Protein AF-A0A8S1EPN5-F1 (afdb_monomer)

Organism: NCBI:txid2654633

InterPro domains:
  IPR002589 Macro domain [PF01661] (59-173)
  IPR002589 Macro domain [PS51154] (30-215)
  IPR002589 Macro domain [SM00506] (42-174)
  IPR043472 Macro domain-like [G3DSA:3.40.220.10] (7-225)
  IPR043472 Macro domain-like [SSF52949] (15-220)

pLDDT: mean 79.8, std 26.5, range [26.44, 98.94]

Solvent-accessible surface area (backbone atoms only — not comparable to full-atom values): 16874 Å² total; per-residue (Å²): 129,85,79,75,64,92,83,55,41,54,57,87,77,52,62,23,45,46,55,57,38,57,79,65,64,72,58,98,60,94,79,62,61,68,57,60,53,50,43,28,59,28,30,25,72,46,78,55,66,72,88,33,45,39,34,35,27,42,41,36,54,36,56,48,60,45,76,65,56,64,74,69,22,28,50,46,33,62,57,22,33,50,72,60,44,42,60,54,36,57,77,65,51,56,48,53,70,18,31,53,51,79,42,65,20,65,62,34,82,57,26,58,25,34,32,39,20,12,44,39,74,43,90,74,84,84,48,71,65,46,51,51,24,42,52,28,24,56,49,38,42,52,52,51,30,50,76,70,72,32,34,29,40,34,36,51,70,63,25,50,58,98,30,46,35,57,54,60,62,50,30,44,54,51,41,55,48,51,55,56,52,47,56,35,74,94,43,44,87,51,51,67,33,43,33,44,32,20,82,51,69,67,50,49,50,36,40,58,51,39,49,52,49,56,64,52,52,60,50,54,56,55,51,54,56,54,56,64,67,73,68,70,80,88,81,77,90,86,87,85,90,82,85,82,88,83,90,78,88,84,82,89,77,88,77,83,92,80,87,90,84,87,80,85,78,92,85,77,82,89,83,82,98,80,78,92,78,91,77,80,91,75,88,80,137

Radius of gyration: 25.73 Å; Cα contacts (8 Å, |Δi|>4): 395; chains: 1; bounding box: 66×79×76 Å

Sequence (285 aa):
MNSLPKGVIRSSTLKTLRQHFAEKNLFASNSFESWKDDVLKRVSVWRGDICKLEVDAIVNAANRSLAGGGGVDGAIHRAAGYDRLQSECRKYGYCDVGRAVITSGCNIRHIKNIIHTVGPQVYGVVGEKEKNELISCYSSSLELAKKNGLKTIAFCCISTGVYGYPNEDAAKAVTEFLSNYLKCDQNNDKIERVVLVTFLDIDYNYYLKYFREFFNQEEKSASASTEKLAGWPSKQKNYMHSGDGNETQTKKKKVDRESYYSSENPYMSSSDPSKKATVRLNEYP

Foldseek 3Di:
DDDDPPQADEPVPADFQLRVCVVVVLDPDPDDDPLLSLLSQFEGEAEDQQLRYLFQEEEDQAAFQLQADDDNSVVQCVQLPVVQSNVQSVVVRGADQLAWDKDQSRNSPSYGIYIYHHAAADDDDDDPVNLNSLLSRVVNRLVVCQVVLTAEYEYEQHCVPPSPDPLLSSLQSVLVSSSVQCSDPVSVPRHRHYYYYYHDPVNSVSNSVNNSVVSVVVVVVVVVVVVVVVPDDDDDDDDDDDDDDDDDDDDDDDDDPDDDDDDDDPPDDDDDDDDDDDDDDDDDD

Structure (mmCIF, N/CA/C/O backbone):
data_AF-A0A8S1EPN5-F1
#
_entry.id   AF-A0A8S1EPN5-F1
#
loop_
_atom_site.group_PDB
_atom_site.id
_atom_site.type_symbol
_atom_site.label_atom_id
_atom_site.label_alt_id
_atom_site.label_comp_id
_atom_site.label_asym_id
_atom_site.label_entity_id
_atom_site.label_seq_id
_atom_site.pdbx_PDB_ins_code
_atom_site.Cartn_x
_atom_site.Cartn_y
_atom_site.Cartn_z
_atom_site.occupancy
_atom_site.B_iso_or_equiv
_atom_site.auth_seq_id
_atom_site.auth_comp_id
_atom_site.auth_asym_id
_atom_site.auth_atom_id
_atom_site.pdbx_PDB_model_num
ATOM 1 N N . MET A 1 1 ? -19.841 -20.571 -4.317 1.00 48.28 1 MET A N 1
ATOM 2 C CA . MET A 1 1 ? -18.629 -19.767 -4.039 1.00 48.28 1 MET A CA 1
ATOM 3 C C . MET A 1 1 ? -17.439 -20.542 -4.572 1.00 48.28 1 MET A C 1
ATOM 5 O O . MET A 1 1 ? -17.250 -21.668 -4.133 1.00 48.28 1 MET A O 1
ATOM 9 N N . ASN A 1 2 ? -16.691 -20.006 -5.538 1.00 57.53 2 ASN A N 1
ATOM 10 C CA . ASN A 1 2 ? -15.493 -20.691 -6.030 1.00 57.53 2 ASN A CA 1
ATOM 11 C C . ASN A 1 2 ? -14.482 -20.807 -4.883 1.00 57.53 2 ASN A C 1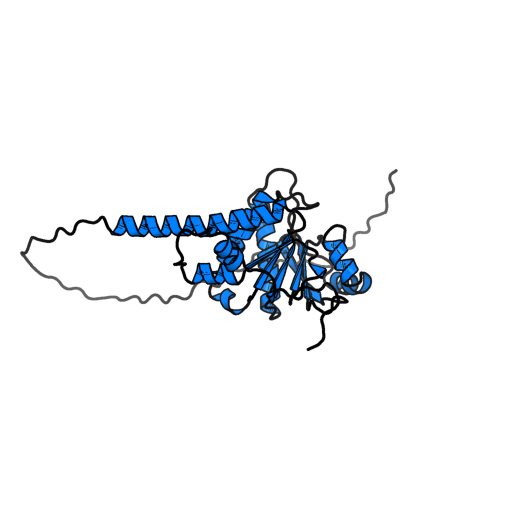
ATOM 13 O O . ASN A 1 2 ? -14.192 -19.820 -4.206 1.00 57.53 2 ASN A O 1
ATOM 17 N N . SER A 1 3 ? -13.985 -22.017 -4.628 1.00 77.25 3 SER A N 1
ATOM 18 C CA . SER A 1 3 ? -12.913 -22.233 -3.659 1.00 77.25 3 SER A CA 1
ATOM 19 C C . SER A 1 3 ? -11.677 -21.451 -4.099 1.00 77.25 3 SER A C 1
ATOM 21 O O . SER A 1 3 ? -11.278 -21.535 -5.263 1.00 77.25 3 SER A O 1
ATOM 23 N N . LEU A 1 4 ? -11.069 -20.703 -3.181 1.00 81.69 4 LEU A N 1
ATOM 24 C CA . LEU A 1 4 ? -9.824 -20.000 -3.469 1.00 81.69 4 LEU A CA 1
ATOM 25 C C . LEU A 1 4 ? -8.694 -20.982 -3.801 1.00 81.69 4 LEU A C 1
ATOM 27 O O . LEU A 1 4 ? -8.685 -22.099 -3.274 1.00 81.69 4 LEU A O 1
ATOM 31 N N . PRO A 1 5 ? -7.710 -20.568 -4.619 1.00 86.06 5 PRO A N 1
ATOM 32 C CA . PRO A 1 5 ? -6.490 -21.339 -4.802 1.00 86.06 5 PRO A CA 1
ATOM 33 C C . PRO A 1 5 ? -5.800 -21.628 -3.461 1.00 86.06 5 PRO A C 1
ATOM 35 O O . PRO A 1 5 ? -5.850 -20.831 -2.520 1.00 86.06 5 PRO A O 1
ATOM 38 N N . LYS A 1 6 ? -5.111 -22.770 -3.376 1.00 86.94 6 LYS A N 1
ATOM 39 C CA . LYS A 1 6 ? -4.384 -23.179 -2.167 1.00 86.94 6 LYS A CA 1
ATOM 40 C C . LYS A 1 6 ? -3.372 -22.101 -1.747 1.00 86.94 6 LYS A C 1
ATOM 42 O O . LYS A 1 6 ? -2.557 -21.656 -2.554 1.00 86.94 6 LYS A O 1
ATOM 47 N N . GLY A 1 7 ? -3.408 -21.721 -0.469 1.00 89.75 7 GLY A N 1
ATOM 48 C CA . GLY A 1 7 ? -2.500 -20.732 0.122 1.00 89.75 7 GLY A CA 1
ATOM 49 C C . GLY A 1 7 ? -2.911 -19.269 -0.070 1.00 89.75 7 GLY A C 1
ATOM 50 O O . GLY A 1 7 ? -2.165 -18.395 0.359 1.00 89.75 7 GLY A O 1
ATOM 51 N N . VAL A 1 8 ? -4.063 -18.993 -0.692 1.00 95.88 8 VAL A N 1
ATOM 52 C CA . VAL A 1 8 ? -4.643 -17.642 -0.724 1.00 95.88 8 VAL A CA 1
ATOM 53 C C . VAL A 1 8 ? -5.355 -17.355 0.596 1.00 95.88 8 VAL A C 1
ATOM 55 O O . VAL A 1 8 ? -6.077 -18.203 1.124 1.00 95.88 8 VAL A O 1
ATOM 58 N N . ILE A 1 9 ? -5.151 -16.153 1.125 1.00 96.44 9 ILE A N 1
ATOM 59 C CA . ILE A 1 9 ? -5.678 -15.684 2.404 1.00 96.44 9 ILE A CA 1
ATOM 60 C C . ILE A 1 9 ? -6.674 -14.563 2.137 1.00 96.44 9 ILE A C 1
ATOM 62 O O . ILE A 1 9 ? -6.364 -13.588 1.455 1.00 96.44 9 ILE A O 1
ATOM 66 N N . ARG A 1 10 ? -7.874 -14.676 2.709 1.00 96.75 10 ARG A N 1
ATOM 67 C CA . ARG A 1 10 ? -8.870 -13.606 2.619 1.00 96.75 10 ARG A CA 1
ATOM 68 C C . ARG A 1 10 ? -8.467 -12.455 3.513 1.00 96.75 10 ARG A C 1
ATOM 70 O O . ARG A 1 10 ? -8.267 -12.668 4.709 1.00 96.75 10 ARG A O 1
ATOM 77 N N . SER A 1 11 ? -8.452 -11.238 2.982 1.00 95.50 11 SER A N 1
ATOM 78 C CA . SER A 1 11 ? -8.236 -10.043 3.806 1.00 95.50 11 SER A CA 1
ATOM 79 C C . SER A 1 11 ? -9.214 -9.972 4.986 1.00 95.50 11 SER A C 1
ATOM 81 O O . SER A 1 11 ? -8.812 -9.621 6.091 1.00 95.50 11 SER A O 1
ATOM 83 N N . SER A 1 12 ? -10.462 -10.422 4.810 1.00 94.81 12 SER A N 1
ATOM 84 C CA . SER A 1 12 ? -11.475 -10.498 5.874 1.00 94.81 12 SER A CA 1
ATOM 85 C C . SER A 1 12 ? -11.110 -11.409 7.054 1.00 94.81 12 SER A C 1
ATOM 87 O O . SER A 1 12 ? -11.638 -11.198 8.141 1.00 94.81 12 SER A O 1
ATOM 89 N N . THR A 1 13 ? -10.205 -12.375 6.868 1.00 96.25 13 THR A N 1
ATOM 90 C CA . THR A 1 13 ? -9.731 -13.280 7.937 1.00 96.25 13 THR A CA 1
ATOM 91 C C . THR A 1 13 ? -8.543 -12.728 8.720 1.00 96.25 13 THR A C 1
ATOM 93 O O . THR A 1 13 ? -8.186 -13.276 9.762 1.00 96.25 13 THR A O 1
ATOM 96 N N . LEU A 1 14 ? -7.921 -11.650 8.236 1.00 97.69 14 LEU A N 1
ATOM 97 C CA . LEU A 1 14 ? -6.828 -10.994 8.939 1.00 97.69 14 LEU A CA 1
ATOM 98 C C . LEU A 1 14 ? -7.360 -10.230 10.148 1.00 97.69 14 LEU A C 1
ATOM 100 O O . LEU A 1 14 ? -8.398 -9.567 10.069 1.00 97.69 14 LEU A O 1
ATOM 104 N N . LYS A 1 15 ? -6.604 -10.283 11.249 1.00 97.00 15 LYS A N 1
ATOM 105 C CA . LYS A 1 15 ? -6.894 -9.465 12.425 1.00 97.00 15 LYS A CA 1
ATOM 106 C C . LYS A 1 15 ? -6.751 -7.989 12.075 1.00 97.00 15 LYS A C 1
ATOM 108 O O . LYS A 1 15 ? -5.724 -7.564 11.542 1.00 97.00 15 LYS A O 1
ATOM 113 N N . THR A 1 16 ? -7.760 -7.208 12.429 1.00 97.69 16 THR A N 1
ATOM 114 C CA . THR A 1 16 ? -7.693 -5.747 12.356 1.00 97.69 16 THR A CA 1
ATOM 115 C C . THR A 1 16 ? -6.806 -5.207 13.477 1.00 97.69 16 THR A C 1
ATOM 117 O O . THR A 1 16 ? -6.574 -5.887 14.483 1.00 97.69 16 THR A O 1
ATOM 120 N N . LEU A 1 17 ? -6.328 -3.968 13.351 1.00 96.56 17 LEU A N 1
ATOM 121 C CA . LEU A 1 17 ? -5.606 -3.303 14.439 1.00 96.56 17 LEU A CA 1
ATOM 122 C C . LEU A 1 17 ? -6.466 -3.222 15.705 1.00 96.56 17 LEU A C 1
ATOM 124 O O . LEU A 1 17 ? -5.960 -3.448 16.804 1.00 96.56 17 LEU A O 1
ATOM 128 N N . ARG A 1 18 ? -7.780 -2.999 15.557 1.00 93.88 18 ARG A N 1
ATOM 129 C CA . ARG A 1 18 ? -8.720 -2.996 16.685 1.00 93.88 18 ARG A CA 1
ATOM 130 C C . ARG A 1 18 ? -8.691 -4.313 17.459 1.00 93.88 18 ARG A C 1
ATOM 132 O O . ARG A 1 18 ? -8.630 -4.284 18.687 1.00 93.88 18 ARG A O 1
ATOM 139 N N . GLN A 1 19 ? -8.725 -5.444 16.752 1.00 93.62 19 GLN A N 1
ATOM 140 C CA . GLN A 1 19 ? -8.647 -6.779 17.354 1.00 93.62 19 GLN A CA 1
ATOM 141 C C . GLN A 1 19 ? -7.267 -7.028 17.971 1.00 93.62 19 GLN A C 1
ATOM 143 O O . GLN A 1 19 ? -7.180 -7.458 19.118 1.00 93.62 19 GLN A O 1
ATOM 148 N N . HIS A 1 20 ? -6.192 -6.691 17.250 1.00 92.81 20 HIS A N 1
ATOM 149 C CA . HIS A 1 20 ? -4.821 -6.881 17.727 1.00 92.81 20 HIS A CA 1
ATOM 150 C C . HIS A 1 20 ? -4.547 -6.135 19.040 1.00 92.81 20 HIS A C 1
ATOM 152 O O . HIS A 1 20 ? -3.921 -6.671 19.954 1.00 92.81 20 HIS A O 1
ATOM 158 N N . PHE A 1 21 ? -5.019 -4.893 19.146 1.00 90.69 21 PHE A N 1
ATOM 159 C CA . PHE A 1 21 ? -4.805 -4.070 20.330 1.00 90.69 21 PHE A CA 1
ATOM 160 C C . PHE A 1 21 ? -5.746 -4.417 21.492 1.00 90.69 21 PHE A C 1
ATOM 162 O O . PHE A 1 21 ? -5.335 -4.285 22.646 1.00 90.69 21 PHE A O 1
ATOM 169 N N . ALA A 1 22 ? -6.958 -4.915 21.211 1.00 85.94 22 ALA A N 1
ATOM 170 C CA . ALA A 1 22 ? -7.878 -5.419 22.235 1.00 85.94 22 ALA A CA 1
ATOM 171 C C . ALA A 1 22 ? -7.316 -6.652 22.958 1.00 85.94 22 ALA A C 1
ATOM 173 O O . ALA A 1 22 ? -7.289 -6.687 24.183 1.00 85.94 22 ALA A O 1
ATOM 174 N N . GLU A 1 23 ? -6.811 -7.637 22.208 1.00 81.69 23 GLU A N 1
ATOM 175 C CA . GLU A 1 23 ? -6.264 -8.888 22.764 1.00 81.69 23 GLU A CA 1
ATOM 176 C C . GLU A 1 23 ? -5.079 -8.660 23.707 1.00 81.69 23 GLU A C 1
ATOM 178 O O . GLU A 1 23 ? -4.839 -9.441 24.623 1.00 81.69 23 GLU A O 1
ATOM 183 N N . LYS A 1 24 ? -4.328 -7.582 23.481 1.00 80.00 24 LYS A N 1
ATOM 184 C CA . LYS A 1 24 ? -3.143 -7.229 24.263 1.00 80.00 24 LYS A CA 1
ATOM 185 C C . LYS A 1 24 ? -3.423 -6.188 25.352 1.00 80.00 24 LYS A C 1
ATOM 187 O O . LYS A 1 24 ? -2.475 -5.718 25.977 1.00 80.00 24 LYS A O 1
ATOM 192 N N . ASN A 1 25 ? -4.691 -5.810 25.552 1.00 75.25 25 ASN A N 1
ATOM 193 C CA . ASN A 1 25 ? -5.124 -4.775 26.495 1.00 75.25 25 ASN A CA 1
ATOM 194 C C . ASN A 1 25 ? -4.298 -3.474 26.370 1.00 75.25 25 ASN A C 1
ATOM 196 O O . ASN A 1 25 ? -3.846 -2.899 27.358 1.00 75.25 25 ASN A O 1
ATOM 200 N N . LEU A 1 26 ? -4.009 -3.059 25.128 1.00 75.81 26 LEU A N 1
ATOM 201 C CA . LEU A 1 26 ? -3.032 -1.993 24.849 1.00 75.81 26 LEU A CA 1
ATOM 202 C C . LEU A 1 26 ? -3.598 -0.576 24.948 1.00 75.81 26 LEU A C 1
ATOM 204 O O . LEU A 1 26 ? -2.815 0.376 24.856 1.00 75.81 26 LEU A O 1
ATOM 208 N N . PHE A 1 27 ? -4.910 -0.460 25.151 1.00 71.06 27 PHE A N 1
ATOM 209 C CA . PHE A 1 27 ? -5.629 0.788 25.361 1.00 71.06 27 PHE A CA 1
ATOM 210 C C . PHE A 1 27 ? -6.228 0.807 26.765 1.00 71.06 27 PHE A C 1
ATOM 212 O O . PHE A 1 27 ? -6.831 -0.172 27.197 1.00 71.06 27 PHE A O 1
ATOM 219 N N . ALA A 1 28 ? -6.029 1.915 27.482 1.00 59.03 28 ALA A N 1
ATOM 220 C CA . ALA A 1 28 ? -6.427 2.056 28.884 1.00 59.03 28 ALA A CA 1
ATOM 221 C C . ALA A 1 28 ? -7.947 2.220 29.064 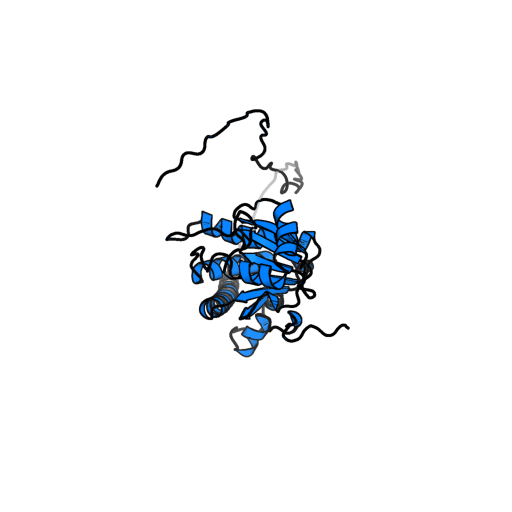1.00 59.03 28 ALA A C 1
ATOM 223 O O . ALA A 1 28 ? -8.473 1.963 30.145 1.00 59.03 28 ALA A O 1
ATOM 224 N N . SER A 1 29 ? -8.649 2.639 28.008 1.00 60.81 29 SER A N 1
ATOM 225 C CA . SER A 1 29 ? -10.092 2.852 27.989 1.00 60.81 29 SER A CA 1
ATOM 226 C C . SER A 1 29 ? -10.740 2.043 26.866 1.00 60.81 29 SER A C 1
ATOM 228 O O . SER A 1 29 ? -10.241 1.994 25.745 1.00 60.81 29 SER A O 1
ATOM 230 N N . ASN A 1 30 ? -11.896 1.441 27.153 1.00 58.31 30 ASN A N 1
ATOM 231 C CA . ASN A 1 30 ? -12.755 0.834 26.129 1.00 58.31 30 ASN A CA 1
ATOM 232 C C . ASN A 1 30 ? -13.607 1.876 25.375 1.00 58.31 30 ASN A C 1
ATOM 234 O O . ASN A 1 30 ? -14.303 1.524 24.424 1.00 58.31 30 ASN A O 1
ATOM 238 N N . SER A 1 31 ? -13.559 3.146 25.793 1.00 57.91 31 SER A N 1
ATOM 239 C CA . SER A 1 31 ? -14.241 4.273 25.157 1.00 57.91 31 SER A CA 1
ATOM 240 C C . SER A 1 31 ? -13.314 4.924 24.129 1.00 57.91 31 SER A C 1
ATOM 242 O O . SER A 1 31 ? -12.538 5.819 24.461 1.00 57.91 31 SER A O 1
ATOM 244 N N . PHE A 1 32 ? -13.429 4.490 22.878 1.00 68.38 32 PHE A N 1
ATOM 245 C CA . PHE A 1 32 ? -12.820 5.161 21.734 1.00 68.38 32 PHE A CA 1
ATOM 246 C C . PHE A 1 32 ? -13.756 6.227 21.165 1.00 68.38 32 PHE A C 1
ATOM 248 O O . PHE A 1 32 ? -14.960 6.001 21.045 1.00 68.38 32 PHE A O 1
ATOM 255 N N . GLU A 1 33 ? -13.202 7.359 20.723 1.00 77.31 33 GLU A N 1
ATOM 256 C CA . GLU A 1 33 ? -13.908 8.205 19.755 1.00 77.31 33 GLU A CA 1
ATOM 257 C C . GLU A 1 33 ? -14.295 7.354 18.538 1.00 77.31 33 GLU A C 1
ATOM 259 O O . GLU A 1 33 ? -13.474 6.586 18.029 1.00 77.31 33 GLU A O 1
ATOM 264 N N . SER A 1 34 ? -15.532 7.497 18.054 1.00 82.00 34 SER A N 1
ATOM 265 C CA . SER A 1 34 ? -16.097 6.612 17.023 1.00 82.00 34 SER A CA 1
ATOM 266 C C . SER A 1 34 ? -15.216 6.487 15.776 1.00 82.00 34 SER A C 1
ATOM 268 O O . SER A 1 34 ? -15.119 5.405 15.203 1.00 82.00 34 SER A O 1
ATOM 270 N N . TRP A 1 35 ? -14.553 7.570 15.358 1.00 86.12 35 TRP A N 1
ATOM 271 C CA . TRP A 1 35 ? -13.684 7.556 14.180 1.00 86.12 35 TRP A CA 1
ATOM 272 C C . TRP A 1 35 ? -12.392 6.758 14.408 1.00 86.12 35 TRP A C 1
ATOM 274 O O . TRP A 1 35 ? -11.906 6.113 13.485 1.00 86.12 35 TRP A O 1
ATOM 284 N N . LYS A 1 36 ? -11.835 6.761 15.628 1.00 89.12 36 LYS A N 1
ATOM 285 C CA . LYS A 1 36 ? -10.624 5.992 15.959 1.00 89.12 36 LYS A CA 1
ATOM 286 C C . LYS A 1 36 ? -10.916 4.496 15.863 1.00 89.12 36 LYS A C 1
ATOM 288 O O . LYS A 1 36 ? -10.164 3.754 15.236 1.00 89.12 36 LYS A O 1
ATOM 293 N N . ASP A 1 37 ? -12.031 4.066 16.455 1.00 89.00 37 ASP A N 1
ATOM 294 C CA . ASP A 1 37 ? -12.479 2.671 16.407 1.00 89.00 37 ASP A CA 1
ATOM 295 C C . ASP A 1 37 ? -12.748 2.215 14.966 1.00 89.00 37 ASP A C 1
ATOM 297 O O . ASP A 1 37 ? -12.327 1.127 14.571 1.00 89.00 37 ASP A O 1
ATOM 301 N N . ASP A 1 38 ? -13.370 3.074 14.160 1.00 90.94 38 ASP A N 1
ATOM 302 C CA . ASP A 1 38 ? -13.620 2.817 12.746 1.00 90.94 38 ASP A CA 1
ATOM 303 C C . ASP A 1 38 ? -12.320 2.650 11.931 1.00 90.94 38 ASP A C 1
ATOM 305 O O . ASP A 1 38 ? -12.143 1.633 11.253 1.00 90.94 38 ASP A O 1
ATOM 309 N N . VAL A 1 39 ? -11.347 3.560 12.067 1.00 93.44 39 VAL A N 1
ATOM 310 C CA . VAL A 1 39 ? -10.037 3.417 11.401 1.00 93.44 39 VAL A CA 1
ATOM 311 C C . VAL A 1 39 ? -9.340 2.120 11.831 1.00 93.44 39 VAL A C 1
ATOM 313 O O . VAL A 1 39 ? -8.874 1.348 10.990 1.00 93.44 39 VAL A O 1
ATOM 316 N N . LEU A 1 40 ? -9.311 1.824 13.134 1.00 94.44 40 LEU A N 1
ATOM 317 C CA . LEU A 1 40 ? -8.678 0.613 13.667 1.00 94.44 40 LEU A CA 1
ATOM 318 C C . LEU A 1 40 ? -9.358 -0.681 13.187 1.00 94.44 40 LEU A C 1
ATOM 320 O O . LEU A 1 40 ? -8.695 -1.717 13.087 1.00 94.44 40 LEU A O 1
ATOM 324 N N . LYS A 1 41 ? -10.662 -0.651 12.884 1.00 94.69 41 LYS A N 1
ATOM 325 C CA . LYS A 1 41 ? -11.404 -1.776 12.287 1.00 94.69 41 LYS A CA 1
ATOM 326 C C . LYS A 1 41 ? -11.123 -1.950 10.793 1.00 94.69 41 LYS A C 1
ATOM 328 O O . LYS A 1 41 ? -11.260 -3.063 10.287 1.00 94.69 41 LYS A O 1
ATOM 333 N N . ARG A 1 42 ? -10.709 -0.891 10.094 1.00 95.75 42 ARG A N 1
ATOM 334 C CA . ARG A 1 42 ? -10.436 -0.910 8.647 1.00 95.75 42 ARG A CA 1
ATOM 335 C C . ARG A 1 42 ? -8.974 -1.164 8.288 1.00 95.75 42 ARG A C 1
ATOM 337 O O . ARG A 1 42 ? -8.690 -1.478 7.135 1.00 95.75 42 ARG A O 1
ATOM 344 N N . VAL A 1 43 ? -8.046 -1.096 9.239 1.00 98.19 43 VAL A N 1
ATOM 345 C CA . VAL A 1 43 ? -6.620 -1.356 8.984 1.00 98.19 43 VAL A CA 1
ATOM 346 C C . VAL A 1 43 ? -6.195 -2.713 9.544 1.00 98.19 43 VAL A C 1
ATOM 348 O O . VAL A 1 43 ? -6.566 -3.101 10.651 1.00 98.19 43 VAL A O 1
ATOM 351 N N . SER A 1 44 ? -5.402 -3.458 8.779 1.00 98.75 44 SER A N 1
ATOM 352 C CA . SER A 1 44 ? -4.714 -4.680 9.215 1.00 98.75 44 SER A 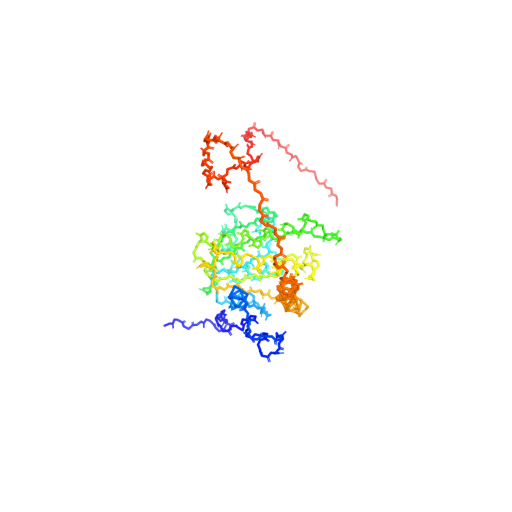CA 1
ATOM 353 C C . SER A 1 44 ? -3.226 -4.578 8.887 1.00 98.75 44 SER A C 1
ATOM 355 O O . SER A 1 44 ? -2.862 -4.004 7.864 1.00 98.75 44 SER A O 1
ATOM 357 N N . VAL A 1 45 ? -2.370 -5.162 9.723 1.00 98.69 45 VAL A N 1
ATOM 358 C CA . VAL A 1 45 ? -0.939 -5.338 9.431 1.00 98.69 45 VAL A CA 1
ATOM 359 C C . VAL A 1 45 ? -0.691 -6.834 9.328 1.00 98.69 45 VAL A C 1
ATOM 361 O O . VAL A 1 45 ? -1.060 -7.588 10.229 1.00 98.69 45 VAL A O 1
ATOM 364 N N . TRP A 1 46 ? -0.113 -7.282 8.220 1.00 98.50 46 TRP A N 1
ATOM 365 C CA . TRP A 1 46 ? 0.098 -8.701 7.958 1.00 98.50 46 TRP A CA 1
ATOM 366 C C . TRP A 1 46 ? 1.467 -8.936 7.336 1.00 98.50 46 TRP A C 1
ATOM 368 O O . TRP A 1 46 ? 1.855 -8.247 6.402 1.00 98.50 46 TRP A O 1
ATOM 378 N N . ARG A 1 47 ? 2.195 -9.929 7.847 1.00 98.12 47 ARG A N 1
ATOM 379 C CA . ARG A 1 47 ? 3.501 -10.311 7.312 1.00 98.12 47 ARG A CA 1
ATOM 380 C C . ARG A 1 47 ? 3.341 -11.483 6.348 1.00 98.12 47 ARG A C 1
ATOM 382 O O . ARG A 1 47 ? 2.894 -12.552 6.771 1.00 98.12 47 ARG A O 1
ATOM 389 N N . GLY A 1 48 ? 3.732 -11.311 5.089 1.00 97.12 48 GLY A N 1
ATOM 390 C CA . GLY A 1 48 ? 3.654 -12.379 4.095 1.00 97.12 48 GLY A CA 1
ATOM 391 C C . GLY A 1 48 ? 3.817 -11.918 2.648 1.00 97.12 48 GLY A C 1
ATOM 392 O O . GLY A 1 48 ? 4.231 -10.797 2.367 1.00 97.12 48 GLY A O 1
ATOM 393 N N . ASP A 1 49 ? 3.502 -12.818 1.716 1.00 97.44 49 ASP A N 1
ATOM 394 C CA . ASP A 1 49 ? 3.515 -12.538 0.279 1.00 97.44 49 ASP A CA 1
ATOM 395 C C . ASP A 1 49 ? 2.220 -11.826 -0.136 1.00 97.44 49 ASP A C 1
ATOM 397 O O . ASP A 1 49 ? 1.136 -12.414 -0.103 1.00 97.44 49 ASP A O 1
ATOM 401 N N . ILE A 1 50 ? 2.340 -10.567 -0.562 1.00 98.31 50 ILE A N 1
ATOM 402 C CA . ILE A 1 50 ? 1.214 -9.737 -1.011 1.00 98.31 50 ILE A CA 1
ATOM 403 C C . ILE A 1 50 ? 0.406 -10.390 -2.144 1.00 98.31 50 ILE A C 1
ATOM 405 O O . ILE A 1 50 ? -0.807 -10.205 -2.216 1.00 98.31 50 ILE A O 1
ATOM 409 N N . CYS A 1 51 ? 1.032 -11.234 -2.973 1.00 98.06 51 CYS A N 1
ATOM 410 C CA . CYS A 1 51 ? 0.362 -11.937 -4.069 1.00 98.06 51 CYS A CA 1
ATOM 411 C C . CYS A 1 51 ? -0.601 -13.034 -3.577 1.00 98.06 51 CYS A C 1
ATOM 413 O O . CYS A 1 51 ? -1.366 -13.590 -4.370 1.00 98.06 51 CYS A O 1
ATOM 415 N N . LYS A 1 52 ? -0.567 -13.385 -2.284 1.00 97.75 52 LYS A N 1
ATOM 416 C CA . LYS A 1 52 ? -1.437 -14.393 -1.657 1.00 97.75 52 LYS A CA 1
ATOM 417 C C . LYS A 1 52 ? -2.681 -13.806 -0.997 1.00 97.75 52 LYS A C 1
ATOM 419 O O . LYS A 1 52 ? -3.489 -14.583 -0.499 1.00 97.75 52 LYS A O 1
ATOM 424 N N . LEU A 1 53 ? -2.870 -12.488 -0.985 1.00 97.69 53 LEU A N 1
ATOM 425 C CA . LEU A 1 53 ? -4.071 -11.878 -0.413 1.00 97.69 53 LEU A CA 1
ATOM 426 C C . LEU A 1 53 ? -5.206 -11.781 -1.432 1.00 97.69 53 LEU A C 1
ATOM 428 O O . LEU A 1 53 ? -5.018 -11.224 -2.507 1.00 97.69 53 LEU A O 1
ATOM 432 N N . GLU A 1 54 ? -6.396 -12.261 -1.065 1.00 98.12 54 GLU A N 1
ATOM 433 C CA . GLU A 1 54 ? -7.645 -11.921 -1.758 1.00 98.12 54 GLU A CA 1
ATOM 434 C C . GLU A 1 54 ? -8.092 -10.514 -1.326 1.00 98.12 54 GLU A C 1
ATOM 436 O O . GLU A 1 54 ? -8.551 -10.300 -0.192 1.00 98.12 54 GLU A O 1
ATOM 441 N N . VAL A 1 55 ? -7.912 -9.564 -2.245 1.00 98.50 55 VAL A N 1
ATOM 442 C CA . VAL A 1 55 ? -8.252 -8.136 -2.148 1.00 98.50 55 VAL A CA 1
ATOM 443 C C . VAL A 1 55 ? -8.614 -7.606 -3.536 1.00 98.50 55 VAL A C 1
ATOM 445 O O . VAL A 1 55 ? -8.294 -8.222 -4.549 1.00 98.50 55 VAL A O 1
ATOM 448 N N . ASP A 1 56 ? -9.251 -6.443 -3.609 1.00 98.69 56 ASP A N 1
ATOM 449 C CA . ASP A 1 56 ? -9.553 -5.807 -4.889 1.00 98.69 56 ASP A CA 1
ATOM 450 C C . ASP A 1 56 ? -8.276 -5.305 -5.571 1.00 98.69 56 ASP A C 1
ATOM 452 O O . ASP A 1 56 ? -8.082 -5.560 -6.759 1.00 98.69 56 ASP A O 1
ATOM 456 N N . ALA A 1 57 ? -7.385 -4.647 -4.821 1.00 98.81 57 ALA A N 1
ATOM 457 C CA . ALA A 1 57 ? -6.103 -4.174 -5.330 1.00 98.81 57 ALA A CA 1
ATOM 458 C C . ALA A 1 57 ? -4.920 -4.529 -4.432 1.00 98.81 57 ALA A C 1
ATOM 460 O O . ALA A 1 57 ? -4.988 -4.412 -3.208 1.00 98.81 57 ALA A O 1
ATOM 461 N N . ILE A 1 58 ? -3.793 -4.854 -5.061 1.00 98.88 58 ILE A N 1
ATOM 462 C CA . ILE A 1 58 ? -2.478 -4.780 -4.418 1.00 98.88 58 ILE A CA 1
ATOM 463 C C . ILE A 1 58 ? -1.695 -3.601 -4.984 1.00 98.88 58 ILE A C 1
ATOM 465 O O . ILE A 1 58 ? -1.840 -3.260 -6.160 1.00 98.88 58 ILE A O 1
ATOM 469 N N . VAL A 1 59 ? -0.849 -2.998 -4.157 1.00 98.88 59 VAL A N 1
ATOM 470 C CA . VAL A 1 59 ? 0.040 -1.912 -4.561 1.00 98.88 59 VAL A CA 1
ATOM 471 C C . VAL A 1 59 ? 1.449 -2.450 -4.739 1.00 98.88 59 VAL A C 1
ATOM 473 O O . VAL A 1 59 ? 2.027 -3.039 -3.827 1.00 98.88 59 VAL A O 1
ATOM 476 N N . ASN A 1 60 ? 1.982 -2.243 -5.936 1.00 98.81 60 ASN A N 1
ATOM 477 C CA . ASN A 1 60 ? 3.335 -2.574 -6.331 1.00 98.81 60 ASN A CA 1
ATOM 478 C C . ASN A 1 60 ? 4.252 -1.353 -6.149 1.00 98.81 60 ASN A C 1
ATOM 480 O O . ASN A 1 60 ? 3.980 -0.289 -6.713 1.00 98.81 60 ASN A O 1
ATOM 484 N N . ALA A 1 61 ? 5.353 -1.526 -5.414 1.00 98.19 61 ALA A N 1
ATOM 485 C CA . ALA A 1 61 ? 6.468 -0.582 -5.393 1.00 98.19 61 ALA A CA 1
ATOM 486 C C . ALA A 1 61 ? 7.306 -0.750 -6.671 1.00 98.19 61 ALA A C 1
ATOM 488 O O . ALA A 1 61 ? 8.295 -1.483 -6.694 1.00 98.19 61 ALA A O 1
ATOM 489 N N . ALA A 1 62 ? 6.866 -0.083 -7.734 1.00 98.00 62 ALA A N 1
ATOM 490 C CA . ALA A 1 62 ? 7.457 -0.162 -9.059 1.00 98.00 62 ALA A CA 1
ATOM 491 C C . ALA A 1 62 ? 8.617 0.830 -9.229 1.00 98.00 62 ALA A C 1
ATOM 493 O O . ALA A 1 62 ? 8.847 1.730 -8.417 1.00 98.00 62 ALA A O 1
ATOM 494 N N . ASN A 1 63 ? 9.324 0.691 -10.345 1.00 97.00 63 ASN A N 1
ATOM 495 C CA . ASN A 1 63 ? 10.261 1.693 -10.833 1.00 97.00 63 ASN A CA 1
ATOM 496 C C . ASN A 1 63 ? 9.633 2.560 -11.938 1.00 97.00 63 ASN A C 1
ATOM 498 O O . ASN A 1 63 ? 8.604 2.216 -12.522 1.00 97.00 63 ASN A O 1
ATOM 502 N N . ARG A 1 64 ? 10.296 3.679 -12.243 1.00 97.56 64 ARG A N 1
ATOM 503 C CA . ARG A 1 64 ? 9.852 4.693 -13.211 1.00 97.56 64 ARG A CA 1
ATOM 504 C C . ARG A 1 64 ? 9.473 4.146 -14.594 1.00 97.56 64 ARG A C 1
ATOM 506 O O . ARG A 1 64 ? 8.557 4.683 -15.206 1.00 97.56 64 ARG A O 1
ATOM 513 N N . SER A 1 65 ? 10.139 3.100 -15.091 1.00 96.81 65 SER A N 1
ATOM 514 C CA . SER A 1 65 ? 9.862 2.537 -16.423 1.00 96.81 65 SER A CA 1
ATOM 515 C C . SER A 1 65 ? 8.759 1.475 -16.433 1.00 96.81 65 SER A C 1
ATOM 517 O O . SER A 1 65 ? 8.422 0.968 -17.502 1.00 96.81 65 SER A O 1
ATOM 519 N N . LEU A 1 66 ? 8.196 1.118 -15.269 1.00 96.81 66 LEU A N 1
ATOM 520 C CA . LEU A 1 66 ? 7.160 0.085 -15.133 1.00 96.81 66 LEU A CA 1
ATOM 521 C C . LEU A 1 66 ? 7.563 -1.249 -15.801 1.00 96.81 66 LEU A C 1
ATOM 523 O O . LEU A 1 66 ? 6.730 -1.961 -16.367 1.00 96.81 66 LEU A O 1
ATOM 527 N N . ALA A 1 67 ? 8.860 -1.566 -15.786 1.00 94.62 67 ALA A N 1
ATOM 528 C CA . ALA A 1 67 ? 9.445 -2.705 -16.501 1.00 94.62 67 ALA A CA 1
ATOM 529 C C . ALA A 1 67 ? 9.624 -3.969 -15.633 1.00 94.62 67 ALA A C 1
ATOM 531 O O . ALA A 1 67 ? 10.311 -4.918 -16.027 1.00 94.62 67 ALA A O 1
ATOM 532 N N . GLY A 1 68 ? 9.039 -3.965 -14.435 1.00 92.38 68 GLY A N 1
ATOM 533 C CA . GLY A 1 68 ? 9.342 -4.930 -13.387 1.00 92.38 68 GLY A CA 1
ATOM 534 C C . GLY A 1 68 ? 10.747 -4.738 -12.808 1.00 92.38 68 GLY A C 1
ATOM 535 O O . GLY A 1 68 ? 11.473 -3.802 -13.151 1.00 92.38 68 GLY A O 1
ATOM 536 N N . GLY A 1 69 ? 11.156 -5.655 -11.935 1.00 92.88 69 GLY A N 1
ATOM 537 C CA . GLY A 1 69 ? 12.456 -5.597 -11.274 1.00 92.88 69 GLY A CA 1
ATOM 538 C C . GLY A 1 69 ? 12.662 -6.740 -10.284 1.00 92.88 69 GLY A C 1
ATOM 539 O O . GLY A 1 69 ? 12.126 -7.837 -10.447 1.00 92.88 69 GLY A O 1
ATOM 540 N N . GLY A 1 70 ? 13.457 -6.482 -9.246 1.00 93.19 70 GLY A N 1
ATOM 541 C CA . GLY A 1 70 ? 13.617 -7.376 -8.097 1.00 93.19 70 GLY A CA 1
ATOM 542 C C . GLY A 1 70 ? 12.536 -7.173 -7.027 1.00 93.19 70 GLY A C 1
ATOM 543 O O . GLY A 1 70 ? 11.537 -6.493 -7.245 1.00 93.19 70 GLY A O 1
ATOM 544 N N . GLY A 1 71 ? 12.744 -7.759 -5.844 1.00 95.94 71 GLY A N 1
ATOM 545 C CA . GLY A 1 71 ? 11.886 -7.529 -4.675 1.00 95.94 71 GLY A CA 1
ATOM 546 C C . GLY A 1 71 ? 10.405 -7.854 -4.910 1.00 95.94 71 GLY A C 1
ATOM 547 O O . GLY A 1 71 ? 10.069 -8.839 -5.576 1.00 95.94 71 GLY A O 1
ATOM 548 N N . VAL A 1 72 ? 9.525 -7.021 -4.342 1.00 97.94 72 VAL A N 1
ATOM 549 C CA . VAL A 1 72 ? 8.066 -7.172 -4.465 1.00 97.94 72 VAL A CA 1
ATOM 550 C C . VAL A 1 72 ? 7.579 -6.965 -5.902 1.00 97.94 72 VAL A C 1
ATOM 552 O O . VAL A 1 72 ? 6.701 -7.700 -6.342 1.00 97.94 72 VAL A O 1
ATOM 555 N N . ASP A 1 73 ? 8.209 -6.066 -6.662 1.00 98.25 73 ASP A N 1
ATOM 556 C CA . ASP A 1 73 ? 7.887 -5.806 -8.070 1.00 98.25 73 ASP A CA 1
ATOM 557 C C . ASP A 1 73 ? 8.086 -7.067 -8.920 1.00 98.25 73 ASP A C 1
ATOM 559 O O . ASP A 1 73 ? 7.170 -7.561 -9.580 1.00 98.25 73 ASP A O 1
ATOM 563 N N . GLY A 1 74 ? 9.252 -7.702 -8.785 1.00 98.12 74 GLY A N 1
ATOM 564 C CA . GLY A 1 74 ? 9.529 -8.982 -9.430 1.00 98.12 74 GLY A CA 1
ATOM 565 C C . GLY A 1 74 ? 8.592 -10.105 -8.984 1.00 98.12 74 GLY A C 1
ATOM 566 O O . GLY A 1 74 ? 8.204 -10.941 -9.801 1.00 98.12 74 GLY A O 1
ATOM 567 N N . ALA A 1 75 ? 8.218 -10.152 -7.701 1.00 98.31 75 ALA A N 1
ATOM 568 C CA . ALA A 1 75 ? 7.270 -11.146 -7.196 1.00 98.31 75 ALA A CA 1
ATOM 569 C C . ALA A 1 75 ? 5.881 -10.982 -7.832 1.00 98.31 75 ALA A C 1
ATOM 571 O O . ALA A 1 75 ? 5.311 -11.968 -8.305 1.00 98.31 75 ALA A O 1
ATOM 572 N N . ILE A 1 76 ? 5.394 -9.744 -7.929 1.00 98.62 76 ILE A N 1
ATOM 573 C CA . ILE A 1 76 ? 4.117 -9.409 -8.563 1.00 98.62 76 ILE A CA 1
ATOM 574 C C . ILE A 1 76 ? 4.158 -9.735 -10.057 1.00 98.62 76 ILE A C 1
ATOM 576 O O . ILE A 1 76 ? 3.268 -10.431 -10.539 1.00 98.62 76 ILE A O 1
ATOM 580 N N . HIS A 1 77 ? 5.211 -9.343 -10.782 1.00 98.56 77 HIS A N 1
ATOM 581 C CA . HIS A 1 77 ? 5.366 -9.686 -12.201 1.00 98.56 77 HIS A CA 1
ATOM 582 C C . HIS A 1 77 ? 5.379 -11.201 -12.446 1.00 98.56 77 HIS A C 1
ATOM 584 O O . HIS A 1 77 ? 4.733 -11.683 -13.379 1.00 98.56 77 HIS A O 1
ATOM 590 N N . ARG A 1 78 ? 6.060 -11.983 -11.597 1.00 98.44 78 ARG A N 1
ATOM 591 C CA . ARG A 1 78 ? 6.044 -13.453 -11.698 1.00 98.44 78 ARG A CA 1
ATOM 592 C C . ARG A 1 78 ? 4.651 -14.030 -11.447 1.00 98.44 78 ARG A C 1
ATOM 594 O O . ARG A 1 78 ? 4.220 -14.896 -12.202 1.00 98.44 78 ARG A O 1
ATOM 601 N N . ALA A 1 79 ? 3.944 -13.553 -10.423 1.00 98.19 79 ALA A N 1
ATOM 602 C CA . ALA A 1 79 ? 2.610 -14.045 -10.075 1.00 98.19 79 ALA A CA 1
ATOM 603 C C . ALA A 1 79 ? 1.541 -13.656 -11.117 1.00 98.19 79 ALA A C 1
ATOM 605 O O . ALA A 1 79 ? 0.697 -14.474 -11.479 1.00 98.19 79 ALA A O 1
ATOM 606 N N . ALA A 1 80 ? 1.606 -12.429 -11.634 1.00 98.19 80 ALA A N 1
ATOM 607 C CA . ALA A 1 80 ? 0.715 -11.893 -12.661 1.00 98.19 80 ALA A CA 1
ATOM 608 C C . ALA A 1 80 ? 0.988 -12.466 -14.062 1.00 98.19 80 ALA A C 1
ATOM 610 O O . ALA A 1 80 ? 0.113 -12.414 -14.927 1.00 98.19 80 ALA A O 1
ATOM 611 N N . GLY A 1 81 ? 2.161 -13.071 -14.267 1.00 98.31 81 GLY A N 1
ATOM 612 C CA . GLY A 1 81 ? 2.670 -13.476 -15.572 1.00 98.31 81 GLY A CA 1
ATOM 613 C C . GLY A 1 81 ? 3.372 -12.307 -16.255 1.00 98.31 81 GLY A C 1
ATOM 614 O O . GLY A 1 81 ? 2.723 -11.329 -16.629 1.00 98.31 81 GLY A O 1
ATOM 615 N N . TYR A 1 82 ? 4.690 -12.438 -16.440 1.00 97.50 82 TYR A N 1
ATOM 616 C CA . TYR A 1 82 ? 5.565 -11.336 -16.849 1.00 97.50 82 TYR A CA 1
ATOM 617 C C . TYR A 1 82 ? 5.083 -10.647 -18.131 1.00 97.50 82 TYR A C 1
ATOM 619 O O . TYR A 1 82 ? 4.822 -9.448 -18.114 1.00 97.50 82 TYR A O 1
ATOM 627 N N . ASP A 1 83 ? 4.869 -11.408 -19.208 1.00 97.62 83 ASP A N 1
ATOM 628 C CA . ASP A 1 83 ? 4.477 -10.847 -20.506 1.00 97.62 83 ASP A CA 1
ATOM 629 C C . ASP A 1 83 ? 3.115 -10.148 -20.464 1.00 97.62 83 ASP A C 1
ATOM 631 O O . ASP A 1 83 ? 2.930 -9.097 -21.078 1.00 97.62 83 ASP A O 1
ATOM 635 N N . ARG A 1 84 ? 2.161 -10.706 -19.706 1.00 97.94 84 ARG A N 1
ATOM 636 C CA . ARG A 1 84 ? 0.808 -10.150 -19.587 1.00 97.94 84 ARG A CA 1
ATOM 637 C C . ARG A 1 84 ? 0.837 -8.817 -18.860 1.00 97.94 84 ARG A C 1
ATOM 639 O O . ARG A 1 84 ? 0.384 -7.823 -19.423 1.00 97.94 84 ARG A O 1
ATOM 646 N N . LEU A 1 85 ? 1.438 -8.779 -17.672 1.00 98.50 85 LEU A N 1
ATOM 647 C CA . LEU A 1 85 ? 1.528 -7.545 -16.898 1.00 98.50 85 LEU A CA 1
ATOM 648 C C . LEU A 1 85 ? 2.358 -6.490 -17.637 1.00 98.50 85 LEU A C 1
ATOM 650 O O . LEU A 1 85 ? 1.939 -5.341 -17.755 1.00 98.50 85 LEU A O 1
ATOM 654 N N . GLN A 1 86 ? 3.487 -6.890 -18.229 1.00 98.00 86 GLN A N 1
ATOM 655 C CA . GLN A 1 86 ? 4.341 -5.966 -18.969 1.00 98.00 86 GLN A CA 1
ATOM 656 C C . GLN A 1 86 ? 3.635 -5.370 -20.194 1.00 98.00 86 GLN A C 1
ATOM 658 O O . GLN A 1 86 ? 3.869 -4.206 -20.524 1.00 98.00 86 GLN A O 1
ATOM 663 N N . SER A 1 87 ? 2.761 -6.130 -20.864 1.00 98.19 87 SER A N 1
ATOM 664 C CA . SER A 1 87 ? 1.969 -5.621 -21.989 1.00 98.19 87 SER A CA 1
ATOM 665 C C . SER A 1 87 ? 1.002 -4.503 -21.581 1.00 98.19 87 SER A C 1
ATOM 667 O O . SER A 1 87 ? 0.778 -3.579 -22.362 1.00 98.19 87 SER A O 1
ATOM 669 N N . GLU A 1 88 ? 0.466 -4.543 -20.357 1.00 98.56 88 GLU A N 1
ATOM 670 C CA . GLU A 1 88 ? -0.364 -3.468 -19.813 1.00 98.56 88 GLU A CA 1
ATOM 671 C C . GLU A 1 88 ? 0.491 -2.282 -19.354 1.00 98.56 88 GLU A C 1
ATOM 673 O O . GLU A 1 88 ? 0.206 -1.150 -19.742 1.00 98.56 88 GLU A O 1
ATOM 678 N N . CYS A 1 89 ? 1.591 -2.530 -18.634 1.00 98.19 89 CYS A N 1
ATOM 679 C CA . CYS A 1 89 ? 2.519 -1.482 -18.195 1.00 98.19 89 CYS A CA 1
ATOM 680 C C . CYS A 1 89 ? 3.074 -0.651 -19.365 1.00 98.19 89 CYS A C 1
ATOM 682 O O . CYS A 1 89 ? 3.158 0.574 -19.280 1.00 98.19 89 CYS A O 1
ATOM 684 N N . ARG A 1 90 ? 3.393 -1.293 -20.500 1.00 97.19 90 ARG A N 1
ATOM 685 C CA . ARG A 1 90 ? 3.898 -0.613 -21.709 1.00 97.19 90 ARG A CA 1
ATOM 686 C C . ARG A 1 90 ? 2.923 0.410 -22.297 1.00 97.19 90 ARG A C 1
ATOM 688 O O . ARG A 1 90 ? 3.375 1.315 -22.988 1.00 97.19 90 ARG A O 1
ATOM 695 N N . LYS A 1 91 ? 1.617 0.304 -22.021 1.00 97.81 91 LYS A N 1
ATOM 696 C CA . LYS A 1 91 ? 0.616 1.288 -22.474 1.00 97.81 91 LYS A CA 1
ATOM 697 C C . LYS A 1 91 ? 0.749 2.625 -21.745 1.00 97.81 91 LYS A C 1
ATOM 699 O O . LYS A 1 91 ? 0.378 3.650 -22.302 1.00 97.81 91 LYS A O 1
ATOM 704 N N . TYR A 1 92 ? 1.274 2.607 -20.520 1.00 97.44 92 TYR A N 1
ATOM 705 C CA . TYR A 1 92 ? 1.586 3.812 -19.751 1.00 97.44 92 TYR A CA 1
ATOM 706 C C . TYR A 1 92 ? 2.971 4.363 -20.095 1.00 97.44 92 TYR A C 1
ATOM 708 O O . TYR A 1 92 ? 3.168 5.574 -20.115 1.00 97.44 92 TYR A O 1
ATOM 716 N N . GLY A 1 93 ? 3.933 3.477 -20.362 1.00 94.25 93 GLY A N 1
ATOM 717 C CA . GLY A 1 93 ? 5.310 3.819 -20.724 1.00 94.25 93 GLY A CA 1
ATOM 718 C C . GLY A 1 93 ? 6.176 4.255 -19.540 1.00 94.25 93 GLY A C 1
ATOM 719 O O . GLY A 1 93 ? 7.315 3.810 -19.431 1.00 94.25 93 GLY A O 1
ATOM 720 N N . TYR A 1 94 ? 5.647 5.091 -18.644 1.00 96.12 94 TYR A N 1
ATOM 721 C CA . TYR A 1 94 ? 6.395 5.648 -17.520 1.00 96.12 94 TYR A CA 1
ATOM 722 C C . TYR A 1 94 ? 5.468 6.080 -16.364 1.00 96.12 94 TYR A C 1
ATOM 724 O O . TYR A 1 94 ? 4.286 6.357 -16.576 1.00 96.12 94 TYR A O 1
ATOM 732 N N . CYS A 1 95 ? 5.998 6.153 -15.137 1.00 98.06 95 CYS A N 1
ATOM 733 C CA . CYS A 1 95 ? 5.304 6.693 -13.964 1.00 98.06 95 CYS A CA 1
ATOM 734 C C . CYS A 1 95 ? 6.236 7.570 -13.108 1.00 98.06 95 CYS A C 1
ATOM 736 O O . CYS A 1 95 ? 7.345 7.160 -12.763 1.00 98.06 95 CYS A O 1
ATOM 738 N N . ASP A 1 96 ? 5.785 8.779 -12.763 1.00 98.56 96 ASP A N 1
ATOM 739 C CA . ASP A 1 96 ? 6.539 9.699 -11.908 1.00 98.56 96 ASP A CA 1
ATOM 740 C C . ASP A 1 96 ? 6.568 9.267 -10.442 1.00 98.56 96 ASP A C 1
ATOM 742 O O . ASP A 1 96 ? 5.666 8.593 -9.943 1.00 98.56 96 ASP A O 1
ATOM 746 N N . VAL A 1 97 ? 7.596 9.729 -9.726 1.00 98.56 97 VAL A N 1
ATOM 747 C CA . VAL A 1 97 ? 7.692 9.540 -8.273 1.00 98.56 97 VAL A CA 1
ATOM 748 C C . VAL A 1 97 ? 6.474 10.165 -7.586 1.00 98.56 97 VAL A C 1
ATOM 750 O O . VAL A 1 97 ? 6.053 11.270 -7.927 1.00 98.56 97 VAL A O 1
ATOM 753 N N . GLY A 1 98 ? 5.881 9.439 -6.639 1.00 98.31 98 GLY A N 1
ATOM 754 C CA . GLY A 1 98 ? 4.663 9.849 -5.942 1.00 98.31 98 GLY A CA 1
ATOM 755 C C . GLY A 1 98 ? 3.373 9.661 -6.748 1.00 98.31 98 GLY A C 1
ATOM 756 O O . GLY A 1 98 ? 2.291 9.919 -6.221 1.00 98.31 98 GLY A O 1
ATOM 757 N N . ARG A 1 99 ? 3.449 9.221 -8.010 1.00 98.62 99 ARG A N 1
ATOM 758 C CA . ARG A 1 99 ? 2.285 8.924 -8.856 1.00 98.62 99 ARG A CA 1
ATOM 759 C C . ARG A 1 99 ? 2.053 7.424 -8.957 1.00 98.62 99 ARG A C 1
ATOM 761 O O . ARG A 1 99 ? 2.933 6.622 -8.649 1.00 98.62 99 ARG A O 1
ATOM 768 N N . ALA A 1 100 ? 0.850 7.071 -9.406 1.00 98.75 100 ALA A N 1
ATOM 769 C CA . ALA A 1 100 ? 0.443 5.692 -9.596 1.00 98.75 100 ALA A CA 1
ATOM 770 C C . ALA A 1 100 ? -0.321 5.483 -10.914 1.00 98.75 100 ALA A C 1
ATOM 772 O O . ALA A 1 100 ? -0.991 6.392 -11.409 1.00 98.75 100 ALA A O 1
ATOM 773 N N . VAL A 1 101 ? -0.242 4.267 -11.455 1.00 98.75 101 VAL A N 1
ATOM 774 C CA . VAL A 1 101 ? -1.041 3.758 -12.584 1.00 98.75 101 VAL A CA 1
ATOM 775 C C . VAL A 1 101 ? -1.685 2.424 -12.200 1.00 98.75 101 VAL A C 1
ATOM 777 O O . VAL A 1 101 ? -1.303 1.819 -11.201 1.00 98.75 101 VAL A O 1
ATOM 780 N N . ILE A 1 102 ? -2.669 1.950 -12.964 1.00 98.81 102 ILE A N 1
ATOM 781 C CA . ILE A 1 102 ? -3.443 0.748 -12.621 1.00 98.81 102 ILE A CA 1
ATOM 782 C C . ILE A 1 102 ? -3.505 -0.234 -13.791 1.00 98.81 102 ILE A C 1
ATOM 784 O O . ILE A 1 102 ? -3.741 0.156 -14.926 1.00 98.81 102 ILE A O 1
ATOM 788 N N . THR A 1 103 ? -3.314 -1.516 -13.508 1.00 98.81 103 THR A N 1
ATOM 789 C CA . THR A 1 103 ? -3.435 -2.628 -14.460 1.00 98.81 103 THR A CA 1
ATOM 790 C C . THR A 1 103 ? -4.410 -3.672 -13.911 1.00 98.81 103 THR A C 1
ATOM 792 O O . THR A 1 103 ? -4.911 -3.555 -12.784 1.00 98.81 103 THR A O 1
ATOM 795 N N . SER A 1 104 ? -4.738 -4.689 -14.704 1.00 98.56 104 SER A N 1
ATOM 796 C CA . SER A 1 104 ? -5.481 -5.856 -14.231 1.00 98.56 104 SER A CA 1
ATOM 797 C C . SER A 1 104 ? -4.611 -6.754 -13.339 1.00 98.56 104 SER A C 1
ATOM 799 O O . SER A 1 104 ? -3.384 -6.751 -13.422 1.00 98.56 104 SER A O 1
ATOM 801 N N . GLY A 1 105 ? -5.237 -7.604 -12.522 1.00 97.81 105 GLY A N 1
ATOM 802 C CA . GLY A 1 105 ? -4.537 -8.664 -11.781 1.00 97.81 105 GLY A CA 1
ATOM 803 C C . GLY A 1 105 ? -3.871 -9.730 -12.668 1.00 97.81 105 GLY A C 1
ATOM 804 O O . GLY A 1 105 ? -3.149 -10.591 -12.160 1.00 97.81 105 GLY A O 1
ATOM 805 N N . CYS A 1 106 ? -4.090 -9.685 -13.990 1.00 97.69 106 CYS A N 1
ATOM 806 C CA . CYS A 1 106 ? -3.581 -10.632 -14.979 1.00 97.69 106 CYS A CA 1
ATOM 807 C C . CYS A 1 106 ? -3.845 -12.096 -14.568 1.00 97.69 106 CYS A C 1
ATOM 809 O O . CYS A 1 106 ? -4.994 -12.533 -14.518 1.00 97.69 106 CYS A O 1
ATOM 811 N N . ASN A 1 107 ? -2.799 -12.879 -14.281 1.00 97.50 107 ASN A N 1
ATOM 812 C CA . ASN A 1 107 ? -2.945 -14.278 -13.874 1.00 97.50 107 ASN A CA 1
ATOM 813 C C . ASN A 1 107 ? -3.357 -14.463 -12.400 1.00 97.50 107 ASN A C 1
ATOM 815 O O . ASN A 1 107 ? -3.738 -15.575 -12.019 1.00 97.50 107 ASN A O 1
ATOM 819 N N . ILE A 1 108 ? -3.314 -13.416 -11.567 1.00 97.38 108 ILE A N 1
ATOM 820 C CA . ILE A 1 108 ? -3.689 -13.499 -10.150 1.00 97.38 108 ILE A CA 1
ATOM 821 C C . ILE A 1 108 ? -5.207 -13.341 -10.008 1.00 97.38 108 ILE A C 1
ATOM 823 O O . ILE A 1 108 ? -5.731 -12.248 -9.847 1.00 97.38 108 ILE A O 1
ATOM 827 N N . ARG A 1 109 ? -5.938 -14.459 -10.063 1.00 95.69 109 ARG A N 1
ATOM 828 C CA . ARG A 1 109 ? -7.414 -14.464 -10.163 1.00 95.69 109 ARG A CA 1
ATOM 829 C C . ARG A 1 109 ? -8.162 -13.898 -8.952 1.00 95.69 109 ARG A C 1
ATOM 831 O O . ARG A 1 109 ? -9.323 -13.529 -9.084 1.00 95.69 109 ARG A O 1
ATOM 838 N N . HIS A 1 110 ? -7.537 -13.890 -7.779 1.00 97.44 110 HIS A N 1
ATOM 839 C CA . HIS A 1 110 ? -8.107 -13.374 -6.528 1.00 97.44 110 HIS A CA 1
ATOM 840 C C . HIS A 1 110 ? -7.736 -11.906 -6.263 1.00 97.44 110 HIS A C 1
ATOM 842 O O . HIS A 1 110 ? -7.964 -11.416 -5.161 1.00 97.44 110 HIS A O 1
ATOM 848 N N . ILE A 1 111 ? -7.166 -11.219 -7.259 1.00 98.38 111 ILE A N 1
ATOM 849 C CA . ILE A 1 111 ? -6.859 -9.787 -7.241 1.00 98.38 111 ILE A CA 1
ATOM 850 C C . ILE A 1 111 ? -7.449 -9.166 -8.507 1.00 98.38 111 ILE A C 1
ATOM 852 O O . ILE A 1 111 ? -7.193 -9.646 -9.609 1.00 98.38 111 ILE A O 1
ATOM 856 N N . LYS A 1 112 ? -8.239 -8.097 -8.376 1.00 98.31 112 LYS A N 1
ATOM 857 C CA . LYS A 1 112 ? -8.853 -7.447 -9.548 1.00 98.31 112 LYS A CA 1
ATOM 858 C C . LYS A 1 112 ? -7.847 -6.565 -10.277 1.00 98.31 112 LYS A C 1
ATOM 860 O O . LYS A 1 112 ? -7.748 -6.631 -11.502 1.00 98.31 112 LYS A O 1
ATOM 865 N N . ASN A 1 113 ? -7.084 -5.774 -9.525 1.00 98.81 113 ASN A N 1
ATOM 866 C CA . ASN A 1 113 ? -6.159 -4.792 -10.070 1.00 98.81 113 ASN A CA 1
ATOM 867 C C . ASN A 1 113 ? -4.805 -4.781 -9.359 1.00 98.81 113 ASN A C 1
ATOM 869 O O . ASN A 1 113 ? -4.699 -5.051 -8.164 1.00 98.81 113 ASN A O 1
ATOM 873 N N . ILE A 1 114 ? -3.770 -4.393 -10.098 1.00 98.88 114 ILE A N 1
ATOM 874 C CA . ILE A 1 114 ? -2.464 -4.047 -9.538 1.00 98.88 114 ILE A CA 1
ATOM 875 C C . ILE A 1 114 ? -2.287 -2.544 -9.732 1.00 98.88 114 ILE A C 1
ATOM 877 O O . ILE A 1 114 ? -2.391 -2.030 -10.844 1.00 98.88 114 ILE A O 1
ATOM 881 N N . ILE A 1 115 ? -2.053 -1.823 -8.640 1.00 98.94 115 ILE A N 1
ATOM 882 C CA . ILE A 1 115 ? -1.740 -0.396 -8.673 1.00 98.94 115 ILE A CA 1
ATOM 883 C C . ILE A 1 115 ? -0.226 -0.258 -8.565 1.00 98.94 115 ILE A C 1
ATOM 885 O O . ILE A 1 115 ? 0.372 -0.678 -7.582 1.00 98.94 115 ILE A O 1
ATOM 889 N N . HIS A 1 116 ? 0.408 0.313 -9.578 1.00 98.88 116 HIS A N 1
ATOM 890 C CA . HIS A 1 116 ? 1.851 0.510 -9.629 1.00 98.88 116 HIS A CA 1
ATOM 891 C C . HIS A 1 116 ? 2.162 1.938 -9.225 1.00 98.88 116 HIS A C 1
ATOM 893 O O . HIS A 1 116 ? 1.684 2.860 -9.879 1.00 98.88 116 HIS A O 1
ATOM 899 N N . THR A 1 117 ? 2.964 2.124 -8.183 1.00 98.88 117 THR A N 1
ATOM 900 C CA . THR A 1 117 ? 3.393 3.446 -7.722 1.00 98.88 117 THR A CA 1
ATOM 901 C C . THR A 1 117 ? 4.907 3.494 -7.613 1.00 98.88 117 THR A C 1
ATOM 903 O O . THR A 1 117 ? 5.541 2.485 -7.299 1.00 98.88 117 THR A O 1
ATOM 906 N N . VAL A 1 118 ? 5.489 4.667 -7.856 1.00 98.75 118 VAL A N 1
ATOM 907 C CA . VAL A 1 118 ? 6.944 4.850 -7.805 1.00 98.75 118 VAL A CA 1
ATOM 908 C C . VAL A 1 118 ? 7.313 5.657 -6.572 1.00 98.75 118 VAL A C 1
ATOM 910 O O . VAL A 1 118 ? 7.001 6.840 -6.476 1.00 98.75 118 VAL A O 1
ATOM 913 N N . GLY A 1 119 ? 7.971 5.005 -5.618 1.00 98.50 119 GLY A N 1
ATOM 914 C CA . GLY A 1 119 ? 8.427 5.649 -4.391 1.00 98.50 119 GLY A CA 1
ATOM 915 C C . GLY A 1 119 ? 9.694 6.498 -4.573 1.00 98.50 119 GLY A C 1
ATOM 916 O O . GLY A 1 119 ? 10.413 6.327 -5.562 1.00 98.50 119 GLY A O 1
ATOM 917 N N . PRO A 1 120 ? 9.994 7.403 -3.624 1.00 98.12 120 PRO A N 1
ATOM 918 C CA . PRO A 1 120 ? 11.257 8.138 -3.595 1.00 98.12 120 PRO A CA 1
ATOM 919 C C . PRO A 1 120 ? 12.444 7.197 -3.363 1.00 98.12 120 PRO A C 1
ATOM 921 O O . PRO A 1 120 ? 12.308 6.183 -2.672 1.00 98.12 120 PRO A O 1
ATOM 924 N N . GLN A 1 121 ? 13.605 7.558 -3.908 1.00 97.19 121 GLN A N 1
ATOM 925 C CA . GLN A 1 121 ? 14.895 6.951 -3.571 1.00 97.19 121 GLN A CA 1
ATOM 926 C C . GLN A 1 121 ? 15.603 7.840 -2.551 1.00 97.19 121 GLN A C 1
ATOM 928 O O . GLN A 1 121 ? 15.716 9.044 -2.768 1.00 97.19 121 GLN A O 1
ATOM 933 N N . VAL A 1 122 ? 16.083 7.252 -1.460 1.00 95.81 122 VAL A N 1
ATOM 934 C CA . VAL A 1 122 ? 16.707 7.966 -0.347 1.00 95.81 122 VAL A CA 1
ATOM 935 C C . VAL A 1 122 ? 18.165 7.539 -0.227 1.00 95.81 122 VAL A C 1
ATOM 937 O O . VAL A 1 122 ? 18.470 6.368 -0.010 1.00 95.81 122 VAL A O 1
ATOM 940 N N . TYR A 1 123 ? 19.066 8.514 -0.340 1.00 88.19 123 TYR A N 1
ATOM 941 C CA . TYR A 1 123 ? 20.504 8.341 -0.148 1.00 88.19 123 TYR A CA 1
ATOM 942 C C . TYR A 1 123 ? 20.947 9.217 1.028 1.00 88.19 123 TYR A C 1
ATOM 944 O O . TYR A 1 123 ? 21.430 10.331 0.841 1.00 88.19 123 TYR A O 1
ATOM 952 N N . GLY A 1 124 ? 20.719 8.737 2.252 1.00 86.62 124 GLY A N 1
ATOM 953 C CA . GLY A 1 124 ? 21.032 9.468 3.482 1.00 86.62 124 GLY A CA 1
ATOM 954 C C . GLY A 1 124 ? 19.790 9.794 4.308 1.00 86.62 124 GLY A C 1
ATOM 955 O O . GLY A 1 124 ? 19.002 8.904 4.617 1.00 86.62 124 GLY A O 1
ATOM 956 N N . VAL A 1 125 ? 19.647 11.056 4.715 1.00 89.00 125 VAL A N 1
ATOM 957 C CA . VAL A 1 125 ? 18.564 11.501 5.606 1.00 89.00 125 VAL A CA 1
ATOM 958 C C . VAL A 1 125 ? 17.297 11.799 4.806 1.00 89.00 125 VAL A C 1
ATOM 960 O O . VAL A 1 125 ? 17.357 12.383 3.727 1.00 89.00 125 VAL A O 1
ATOM 963 N N . VAL A 1 126 ? 16.146 11.421 5.359 1.00 94.75 126 VAL A N 1
ATOM 964 C CA . VAL A 1 126 ? 14.826 11.745 4.805 1.00 94.75 126 VAL A CA 1
ATOM 965 C C . VAL A 1 126 ? 14.519 13.225 5.026 1.00 94.75 126 VAL A C 1
ATOM 967 O O . VAL A 1 126 ? 14.441 13.682 6.167 1.00 94.75 126 VAL A O 1
ATOM 970 N N . GLY A 1 127 ? 14.308 13.965 3.939 1.00 94.94 127 GLY A N 1
ATOM 971 C CA . GLY A 1 127 ? 13.782 15.322 3.968 1.00 94.94 127 GLY A CA 1
ATOM 972 C C . GLY A 1 127 ? 12.263 15.370 3.792 1.00 94.94 127 GLY A C 1
ATOM 973 O O . GLY A 1 127 ? 11.570 14.362 3.634 1.00 94.94 127 GLY A O 1
ATOM 974 N N . GLU A 1 128 ? 11.724 16.589 3.795 1.00 96.25 128 GLU A N 1
ATOM 975 C CA . GLU A 1 128 ? 10.295 16.832 3.575 1.00 96.25 128 GLU A CA 1
ATOM 976 C C . GLU A 1 128 ? 9.840 16.378 2.180 1.00 96.25 128 GLU A C 1
ATOM 978 O O . GLU A 1 128 ? 8.742 15.844 2.024 1.00 96.25 128 GLU A O 1
ATOM 983 N N . LYS A 1 129 ? 10.708 16.525 1.173 1.00 96.62 129 LYS A N 1
ATOM 984 C CA . LYS A 1 129 ? 10.436 16.079 -0.193 1.00 96.62 129 LYS A CA 1
ATOM 985 C C . LYS A 1 129 ? 10.197 14.571 -0.243 1.00 96.62 129 LYS A C 1
ATOM 987 O O . LYS A 1 129 ? 9.161 14.145 -0.747 1.00 96.62 129 LYS A O 1
ATOM 992 N N . GLU A 1 130 ? 11.111 13.774 0.305 1.00 98.25 130 GLU A N 1
ATOM 993 C CA . GLU A 1 130 ? 11.015 12.313 0.286 1.00 98.25 130 GLU A CA 1
ATOM 994 C C . GLU A 1 130 ? 9.796 11.849 1.091 1.00 98.25 130 GLU A C 1
ATOM 996 O O . GLU A 1 130 ? 9.059 10.970 0.639 1.00 98.25 130 GLU A O 1
ATOM 1001 N N . LYS A 1 131 ? 9.511 12.491 2.236 1.00 98.25 131 LYS A N 1
ATOM 1002 C CA . LYS A 1 131 ? 8.274 12.242 2.993 1.00 98.25 131 LYS A CA 1
ATOM 1003 C C . LYS A 1 131 ? 7.040 12.494 2.121 1.00 98.25 131 LYS A C 1
ATOM 1005 O O . LYS A 1 131 ? 6.179 11.621 2.019 1.00 98.25 131 LYS A O 1
ATOM 1010 N N . ASN A 1 132 ? 6.953 13.648 1.462 1.00 98.44 132 ASN A N 1
ATOM 1011 C CA . ASN A 1 132 ? 5.803 14.020 0.635 1.00 98.44 132 ASN A CA 1
ATOM 1012 C C . ASN A 1 132 ? 5.639 13.112 -0.592 1.00 98.44 132 ASN A C 1
ATOM 1014 O O . ASN A 1 132 ? 4.515 12.750 -0.945 1.00 98.44 132 ASN A O 1
ATOM 1018 N N . GLU A 1 133 ? 6.736 12.697 -1.222 1.00 98.69 133 GLU A N 1
ATOM 1019 C CA . GLU A 1 133 ? 6.735 11.744 -2.336 1.00 98.69 133 GLU A CA 1
ATOM 1020 C C . GLU A 1 133 ? 6.256 10.354 -1.892 1.00 98.69 133 GLU A C 1
ATOM 1022 O O . GLU A 1 133 ? 5.420 9.745 -2.567 1.00 98.69 133 GLU A O 1
ATOM 1027 N N . LEU A 1 134 ? 6.708 9.871 -0.726 1.00 98.81 134 LEU A N 1
ATOM 1028 C CA . LEU A 1 134 ? 6.218 8.620 -0.145 1.00 98.81 134 LEU A CA 1
ATOM 1029 C C . LEU A 1 134 ? 4.712 8.703 0.123 1.00 98.81 134 LEU A C 1
ATOM 1031 O O . LEU A 1 134 ? 3.965 7.839 -0.331 1.00 98.81 134 LEU A O 1
ATOM 1035 N N . ILE A 1 135 ? 4.243 9.758 0.795 1.00 98.75 135 ILE A N 1
ATOM 1036 C CA . ILE A 1 135 ? 2.811 9.946 1.077 1.00 98.75 135 ILE A CA 1
ATOM 1037 C C . ILE A 1 135 ? 1.988 10.061 -0.211 1.00 98.75 135 ILE A C 1
ATOM 1039 O O . ILE A 1 135 ? 0.897 9.492 -0.304 1.00 98.75 135 ILE A O 1
ATOM 1043 N N . SER A 1 136 ? 2.527 10.717 -1.239 1.00 98.81 136 SER A N 1
ATOM 1044 C CA . SER A 1 136 ? 1.876 10.820 -2.547 1.00 98.81 136 SER A CA 1
ATOM 1045 C C . SER A 1 136 ? 1.658 9.453 -3.198 1.00 98.81 136 SER A C 1
ATOM 1047 O O . SER A 1 136 ? 0.626 9.259 -3.837 1.00 98.81 136 SER A O 1
ATOM 1049 N N . CYS A 1 137 ? 2.544 8.474 -2.975 1.00 98.88 137 CYS A N 1
ATOM 1050 C CA . CYS A 1 137 ? 2.343 7.103 -3.457 1.00 98.88 137 CYS A CA 1
ATOM 1051 C C . CYS A 1 137 ? 1.091 6.457 -2.853 1.00 98.88 137 CYS A C 1
ATOM 1053 O O . CYS A 1 137 ? 0.264 5.892 -3.573 1.00 98.88 137 CYS A O 1
ATOM 1055 N N . TYR A 1 138 ? 0.929 6.560 -1.530 1.00 98.81 138 TYR A N 1
ATOM 1056 C CA . TYR A 1 138 ? -0.239 6.014 -0.833 1.00 98.81 138 TYR A CA 1
ATOM 1057 C C . TYR A 1 138 ? -1.517 6.748 -1.244 1.00 98.81 138 TYR A C 1
ATOM 1059 O O . TYR A 1 138 ? -2.510 6.104 -1.579 1.00 98.81 138 TYR A O 1
ATOM 1067 N N . SER A 1 139 ? -1.471 8.082 -1.295 1.00 98.44 139 SER A N 1
ATOM 1068 C CA . SER A 1 139 ? -2.597 8.921 -1.715 1.00 98.44 139 SER A CA 1
ATOM 1069 C C . SER A 1 139 ? -3.045 8.619 -3.149 1.00 98.44 139 SER A C 1
ATOM 1071 O O . SER A 1 139 ? -4.198 8.252 -3.370 1.00 98.44 139 SER A O 1
ATOM 1073 N N . SER A 1 140 ? -2.126 8.653 -4.120 1.00 98.69 140 SER A N 1
ATOM 1074 C CA . SER A 1 140 ? -2.423 8.353 -5.529 1.00 98.69 140 SER A CA 1
ATOM 1075 C C . SER A 1 140 ? -2.995 6.944 -5.710 1.00 98.69 140 SER A C 1
ATOM 1077 O O . SER A 1 140 ? -3.899 6.738 -6.521 1.00 98.69 140 SER A O 1
ATOM 1079 N N . SER A 1 141 ? -2.505 5.974 -4.933 1.00 98.81 141 SER A N 1
ATOM 1080 C CA . SER A 1 141 ? -3.005 4.599 -4.976 1.00 98.81 141 SER A CA 1
ATOM 1081 C C . SER A 1 141 ? -4.427 4.475 -4.420 1.00 98.81 141 SER A C 1
ATOM 1083 O O . SER A 1 141 ? -5.269 3.816 -5.029 1.00 98.81 141 SER A O 1
ATOM 1085 N N . LEU A 1 142 ? -4.726 5.134 -3.296 1.00 98.19 142 LEU A N 1
ATOM 1086 C CA . LEU A 1 142 ? -6.074 5.158 -2.716 1.00 98.19 142 LEU A CA 1
ATOM 1087 C C . LEU A 1 142 ? -7.074 5.865 -3.637 1.00 98.19 142 LEU A C 1
ATOM 1089 O O . LEU A 1 142 ? -8.193 5.384 -3.809 1.00 98.19 142 LEU A O 1
ATOM 1093 N N . GLU A 1 143 ? -6.670 6.954 -4.293 1.00 97.12 143 GLU A N 1
ATOM 1094 C CA . GLU A 1 143 ? -7.529 7.642 -5.260 1.00 97.12 143 GLU A CA 1
ATOM 1095 C C . GLU A 1 143 ? -7.815 6.786 -6.500 1.00 97.12 143 GLU A C 1
ATOM 1097 O O . GLU A 1 143 ? -8.956 6.746 -6.969 1.00 97.12 143 GLU A O 1
ATOM 1102 N N . LEU A 1 144 ? -6.832 6.030 -7.004 1.00 98.12 144 LEU A N 1
ATOM 1103 C CA . LEU A 1 144 ? -7.077 5.054 -8.068 1.00 98.12 144 LEU A CA 1
ATOM 1104 C C . LEU A 1 144 ? -8.025 3.942 -7.617 1.00 98.12 144 LEU A C 1
ATOM 1106 O O . LEU A 1 144 ? -8.928 3.586 -8.376 1.00 98.12 144 LEU A O 1
ATOM 1110 N N . ALA A 1 145 ? -7.871 3.422 -6.399 1.00 97.75 145 ALA A N 1
ATOM 1111 C CA . ALA A 1 145 ? -8.785 2.421 -5.858 1.00 97.75 145 ALA A CA 1
ATOM 1112 C C . ALA A 1 145 ? -10.223 2.951 -5.793 1.00 97.75 145 ALA A C 1
ATOM 1114 O O . ALA A 1 145 ? -11.132 2.336 -6.353 1.00 97.75 145 ALA A O 1
ATOM 1115 N N . LYS A 1 146 ? -10.417 4.150 -5.233 1.00 95.50 146 LYS A N 1
ATOM 1116 C CA . LYS A 1 146 ? -11.723 4.825 -5.176 1.00 95.50 146 LYS A CA 1
ATOM 1117 C C . LYS A 1 146 ? -12.327 5.032 -6.560 1.00 95.50 146 LYS A C 1
ATOM 1119 O O . LYS A 1 146 ? -13.491 4.700 -6.772 1.00 95.50 146 LYS A O 1
ATOM 1124 N N . LYS A 1 147 ? -11.545 5.558 -7.510 1.00 95.88 147 LYS A N 1
ATOM 1125 C CA . LYS A 1 147 ? -12.001 5.826 -8.883 1.00 95.88 147 LYS A CA 1
ATOM 1126 C C . LYS A 1 147 ? -12.467 4.558 -9.606 1.00 95.88 147 LYS A C 1
ATOM 1128 O O . LYS A 1 147 ? -13.335 4.643 -10.468 1.00 95.88 147 LYS A O 1
ATOM 1133 N N . ASN A 1 148 ? -11.911 3.402 -9.248 1.00 97.06 148 ASN A N 1
ATOM 1134 C CA . ASN A 1 148 ? -12.238 2.110 -9.849 1.00 97.06 148 ASN A CA 1
ATOM 1135 C C . ASN A 1 148 ? -13.187 1.257 -8.982 1.00 97.06 148 ASN A C 1
ATOM 1137 O O . ASN A 1 148 ? -13.393 0.083 -9.281 1.00 97.06 148 ASN A O 1
ATOM 1141 N N . GLY A 1 149 ? -13.773 1.819 -7.915 1.00 96.31 149 GLY A N 1
ATOM 1142 C CA . GLY A 1 149 ? -14.721 1.107 -7.048 1.00 96.31 149 GLY A CA 1
ATOM 1143 C C . GLY A 1 149 ? -14.104 -0.059 -6.266 1.00 96.31 149 GLY A C 1
ATOM 1144 O O . GLY A 1 149 ? -14.799 -1.024 -5.948 1.00 96.31 149 GLY A O 1
ATOM 1145 N N . LEU A 1 150 ? -12.799 0.005 -5.989 1.00 97.38 150 LEU A N 1
ATOM 1146 C CA . LEU A 1 150 ? -12.052 -1.012 -5.250 1.00 97.38 150 LEU A CA 1
ATOM 1147 C C . LEU A 1 150 ? -12.117 -0.688 -3.757 1.00 97.38 150 LEU A C 1
ATOM 1149 O O . LEU A 1 150 ? -11.735 0.403 -3.339 1.00 97.38 150 LEU A O 1
ATOM 1153 N N . LYS A 1 151 ? -12.600 -1.639 -2.959 1.00 97.00 151 LYS A N 1
ATOM 1154 C CA . LYS A 1 151 ? -12.938 -1.448 -1.543 1.00 97.00 151 LYS A CA 1
ATOM 1155 C C . LYS A 1 151 ? -11.871 -1.989 -0.602 1.00 97.00 151 LYS A C 1
ATOM 1157 O O . LYS A 1 151 ? -11.761 -1.539 0.537 1.00 97.00 151 LYS A O 1
ATOM 1162 N N . THR A 1 152 ? -11.085 -2.955 -1.067 1.00 98.50 152 THR A N 1
ATOM 1163 C CA . THR A 1 152 ? -10.008 -3.580 -0.299 1.00 98.50 152 THR A CA 1
ATOM 1164 C C . THR A 1 152 ? -8.670 -3.413 -1.012 1.00 98.50 152 THR A C 1
ATOM 1166 O O . THR A 1 152 ? -8.513 -3.804 -2.167 1.00 98.50 152 THR A O 1
ATOM 1169 N N . ILE A 1 153 ? -7.697 -2.817 -0.324 1.00 98.75 153 ILE A N 1
ATOM 1170 C CA . ILE A 1 153 ? -6.378 -2.506 -0.882 1.00 98.75 153 ILE A CA 1
ATOM 1171 C C . ILE A 1 153 ? -5.268 -3.001 0.043 1.00 98.75 153 ILE A C 1
ATOM 1173 O O . ILE A 1 153 ? -5.329 -2.815 1.259 1.00 98.75 153 ILE A O 1
ATOM 1177 N N . ALA A 1 154 ? -4.243 -3.630 -0.526 1.00 98.88 154 ALA A N 1
ATOM 1178 C CA . ALA A 1 154 ? -3.056 -4.057 0.203 1.00 98.88 154 ALA A CA 1
ATOM 1179 C C . ALA A 1 154 ? -1.813 -3.307 -0.288 1.00 98.88 154 ALA A C 1
ATOM 1181 O O . ALA A 1 154 ? -1.545 -3.267 -1.484 1.00 98.88 154 ALA A O 1
ATOM 1182 N N . PHE A 1 155 ? -1.041 -2.742 0.635 1.00 98.88 155 PHE A N 1
ATOM 1183 C CA . PHE A 1 155 ? 0.197 -2.018 0.356 1.00 98.88 155 PHE A CA 1
ATOM 1184 C C . PHE A 1 155 ? 1.405 -2.841 0.779 1.00 98.88 155 PHE A C 1
ATOM 1186 O O . PHE A 1 155 ? 1.451 -3.307 1.913 1.00 98.88 155 PHE A O 1
ATOM 1193 N N . CYS A 1 156 ? 2.409 -2.979 -0.086 1.00 98.19 156 CYS A N 1
ATOM 1194 C CA . CYS A 1 156 ? 3.749 -3.358 0.360 1.00 98.19 156 CYS A CA 1
ATOM 1195 C C . CYS A 1 156 ? 4.445 -2.179 1.068 1.00 98.19 156 CYS A C 1
ATOM 1197 O O . CYS A 1 156 ? 4.014 -1.032 0.938 1.00 98.19 156 CYS A O 1
ATOM 1199 N N . CYS A 1 157 ? 5.572 -2.421 1.744 1.00 97.75 157 CYS A N 1
ATOM 1200 C CA . CYS A 1 157 ? 6.417 -1.343 2.269 1.00 97.75 157 CYS A CA 1
ATOM 1201 C C . CYS A 1 157 ? 7.129 -0.588 1.127 1.00 97.75 157 CYS A C 1
ATOM 1203 O O . CYS A 1 157 ? 8.209 -0.975 0.679 1.00 97.75 157 CYS A O 1
ATOM 1205 N N . ILE A 1 158 ? 6.498 0.474 0.616 1.00 98.44 158 ILE A N 1
ATOM 1206 C CA . ILE A 1 158 ? 7.035 1.293 -0.481 1.00 98.44 158 ILE A CA 1
ATOM 1207 C C . ILE A 1 158 ? 8.338 1.975 -0.036 1.00 98.44 158 ILE A C 1
ATOM 1209 O O . ILE A 1 158 ? 8.418 2.536 1.052 1.00 98.44 158 ILE A O 1
ATOM 1213 N N . SER A 1 159 ? 9.348 1.928 -0.905 1.00 97.56 159 SER A N 1
ATOM 1214 C CA . SER A 1 159 ? 10.684 2.522 -0.748 1.00 97.56 159 SER A CA 1
ATOM 1215 C C . SER A 1 159 ? 11.611 1.977 0.350 1.00 97.56 159 SER A C 1
ATOM 1217 O O . SER A 1 159 ? 12.790 2.320 0.327 1.00 97.56 159 SER A O 1
ATOM 1219 N N . THR A 1 160 ? 11.172 1.084 1.244 1.00 95.94 160 THR A N 1
ATOM 1220 C CA . THR A 1 160 ? 12.011 0.603 2.370 1.00 95.94 160 THR A CA 1
ATOM 1221 C C . THR A 1 160 ? 12.948 -0.566 2.035 1.00 95.94 160 THR A C 1
ATOM 1223 O O . THR A 1 160 ? 13.616 -1.116 2.908 1.00 95.94 160 THR A O 1
ATOM 1226 N N . GLY A 1 161 ? 12.986 -0.974 0.764 1.00 92.75 161 GLY A N 1
ATOM 1227 C CA . GLY A 1 161 ? 13.932 -1.958 0.235 1.00 92.75 161 GLY A CA 1
ATOM 1228 C C . GLY A 1 161 ? 15.107 -1.286 -0.475 1.00 92.75 161 GLY A C 1
ATOM 1229 O O . GLY A 1 161 ? 15.801 -0.448 0.086 1.00 92.75 161 GLY A O 1
ATOM 1230 N N . VAL A 1 162 ? 15.295 -1.616 -1.757 1.00 92.62 162 VAL A N 1
ATOM 1231 C CA . VAL A 1 162 ? 16.393 -1.097 -2.601 1.00 92.62 162 VAL A CA 1
ATOM 1232 C C . VAL A 1 162 ? 16.420 0.439 -2.690 1.00 92.62 162 VAL A C 1
ATOM 1234 O O . VAL A 1 162 ? 17.465 1.014 -2.959 1.00 92.62 162 VAL A O 1
ATOM 1237 N N . TYR A 1 163 ? 15.291 1.115 -2.456 1.00 95.62 163 TYR A N 1
ATOM 1238 C CA . TYR A 1 163 ? 15.187 2.581 -2.501 1.00 95.62 163 TYR A CA 1
ATOM 1239 C C . TYR A 1 163 ? 15.597 3.271 -1.190 1.00 95.62 163 TYR A C 1
ATOM 1241 O O . TYR A 1 163 ? 15.609 4.497 -1.145 1.00 95.62 163 TYR A O 1
ATOM 1249 N N . GLY A 1 164 ? 15.964 2.516 -0.150 1.00 96.56 164 GLY A N 1
ATOM 1250 C CA . GLY A 1 164 ? 16.717 3.031 0.995 1.00 96.56 164 GLY A CA 1
ATOM 1251 C C . GLY A 1 164 ? 15.946 3.902 1.988 1.00 96.56 164 GLY A C 1
ATOM 1252 O O . GLY A 1 164 ? 16.570 4.469 2.880 1.00 96.56 164 GLY A O 1
ATOM 1253 N N . TYR A 1 165 ? 14.619 4.023 1.881 1.00 98.12 165 TYR A N 1
ATOM 1254 C CA . TYR A 1 165 ? 13.843 4.791 2.857 1.00 98.12 165 TYR A CA 1
ATOM 1255 C C . TYR A 1 165 ? 13.883 4.079 4.225 1.00 98.12 165 TYR A C 1
ATOM 1257 O O . TYR A 1 165 ? 13.481 2.914 4.296 1.00 98.12 165 TYR A O 1
ATOM 1265 N N . PRO A 1 166 ? 14.319 4.735 5.318 1.00 97.69 166 PRO A N 1
ATOM 1266 C CA . PRO A 1 166 ? 14.368 4.116 6.641 1.00 97.69 166 PRO A CA 1
ATOM 1267 C C . PRO A 1 166 ? 13.007 3.553 7.073 1.00 97.69 166 PRO A C 1
ATOM 1269 O O . PRO A 1 166 ? 11.996 4.258 7.068 1.00 97.69 166 PRO A O 1
ATOM 1272 N N . ASN A 1 167 ? 12.976 2.278 7.472 1.00 98.00 167 ASN A N 1
ATOM 1273 C CA . ASN A 1 167 ? 11.739 1.558 7.796 1.00 98.00 167 ASN A CA 1
ATOM 1274 C C . ASN A 1 167 ? 10.910 2.260 8.884 1.00 98.00 167 ASN A C 1
ATOM 1276 O O . ASN A 1 167 ? 9.688 2.347 8.773 1.00 98.00 167 ASN A O 1
ATOM 1280 N N . GLU A 1 168 ? 11.576 2.776 9.922 1.00 97.69 168 GLU A N 1
ATOM 1281 C CA . GLU A 1 168 ? 10.927 3.463 11.043 1.00 97.69 168 GLU A CA 1
ATOM 1282 C C . GLU A 1 168 ? 10.247 4.766 10.590 1.00 97.69 168 GLU A C 1
ATOM 1284 O O . GLU A 1 168 ? 9.058 4.972 10.850 1.00 97.69 168 GLU A O 1
ATOM 1289 N N . ASP A 1 169 ? 10.966 5.603 9.836 1.00 97.75 169 ASP A N 1
ATOM 1290 C CA . ASP A 1 169 ? 10.451 6.876 9.321 1.00 97.75 169 ASP A CA 1
ATOM 1291 C C . ASP A 1 169 ? 9.292 6.666 8.339 1.00 97.75 169 ASP A C 1
ATOM 1293 O O . ASP A 1 169 ? 8.291 7.389 8.390 1.00 97.75 169 ASP A O 1
ATOM 1297 N N . ALA A 1 170 ? 9.395 5.651 7.471 1.00 98.31 170 ALA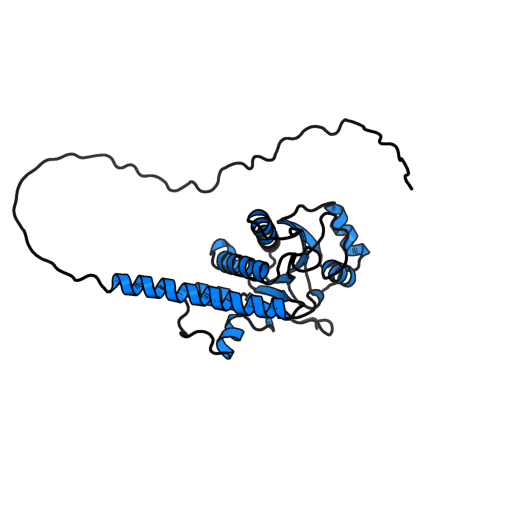 A N 1
ATOM 1298 C CA . ALA A 1 170 ? 8.326 5.281 6.550 1.00 98.31 170 ALA A CA 1
ATOM 1299 C C . ALA A 1 170 ? 7.075 4.836 7.316 1.00 98.31 170 ALA A C 1
ATOM 1301 O O . ALA A 1 170 ? 5.990 5.367 7.083 1.00 98.31 170 ALA A O 1
ATOM 1302 N N . ALA A 1 171 ? 7.218 3.906 8.267 1.00 98.56 171 ALA A N 1
ATOM 1303 C CA . ALA A 1 171 ? 6.097 3.403 9.053 1.00 98.56 171 ALA A CA 1
ATOM 1304 C C . ALA A 1 171 ? 5.396 4.525 9.833 1.00 98.56 171 ALA A C 1
ATOM 1306 O O . ALA A 1 171 ? 4.163 4.571 9.863 1.00 98.56 171 ALA A O 1
ATOM 1307 N N . LYS A 1 172 ? 6.161 5.463 10.409 1.00 98.06 172 LYS A N 1
ATOM 1308 C CA . LYS A 1 172 ? 5.621 6.636 11.105 1.00 98.06 172 LYS A CA 1
ATOM 1309 C C . LYS A 1 172 ? 4.812 7.532 10.166 1.00 98.06 172 LYS A C 1
ATOM 1311 O O . LYS A 1 172 ? 3.657 7.835 10.462 1.00 98.06 172 LYS A O 1
ATOM 1316 N N . ALA A 1 173 ? 5.389 7.919 9.026 1.00 98.38 173 ALA A N 1
ATOM 1317 C CA . ALA A 1 173 ? 4.731 8.795 8.057 1.00 98.38 173 ALA A CA 1
ATOM 1318 C C . ALA A 1 173 ? 3.459 8.156 7.471 1.00 98.38 173 ALA A C 1
ATOM 1320 O O . ALA A 1 173 ? 2.414 8.801 7.386 1.00 98.38 173 ALA A O 1
ATOM 1321 N N . VAL A 1 174 ? 3.524 6.872 7.114 1.00 98.69 174 VAL A N 1
ATOM 1322 C CA . VAL A 1 174 ? 2.394 6.121 6.546 1.00 98.69 174 VAL A CA 1
ATOM 1323 C C . VAL A 1 174 ? 1.274 5.938 7.565 1.00 98.69 174 VAL A C 1
ATOM 1325 O O . VAL A 1 174 ? 0.105 6.078 7.213 1.00 98.69 174 VAL A O 1
ATOM 1328 N N . THR A 1 175 ? 1.613 5.672 8.827 1.00 98.44 175 THR A N 1
ATOM 1329 C CA . THR A 1 175 ? 0.636 5.575 9.920 1.00 98.44 175 THR A CA 1
ATOM 1330 C C . THR A 1 175 ? -0.134 6.881 10.098 1.00 98.44 175 THR A C 1
ATOM 1332 O O . THR A 1 175 ? -1.366 6.865 10.141 1.00 98.44 175 THR A O 1
ATOM 1335 N N . GLU A 1 176 ? 0.583 8.005 10.179 1.00 97.62 176 GLU A N 1
ATOM 1336 C CA . GLU A 1 176 ? -0.002 9.343 10.306 1.00 97.62 176 GLU A CA 1
ATOM 1337 C C . GLU A 1 176 ? -0.934 9.637 9.122 1.00 97.62 176 GLU A C 1
ATOM 1339 O O . GLU A 1 176 ? -2.100 9.994 9.308 1.00 97.62 176 GLU A O 1
ATOM 1344 N N . PHE A 1 177 ? -0.454 9.407 7.897 1.00 98.06 177 PHE A N 1
ATOM 1345 C CA . PHE A 1 177 ? -1.241 9.625 6.689 1.00 98.06 177 PHE A CA 1
ATOM 1346 C C . PHE A 1 177 ? -2.499 8.754 6.637 1.00 98.06 177 PHE A C 1
ATOM 1348 O O . PHE A 1 177 ? -3.587 9.290 6.451 1.00 98.06 177 PHE A O 1
ATOM 1355 N N . LEU A 1 178 ? -2.384 7.433 6.810 1.00 97.44 178 LEU A N 1
ATOM 1356 C CA . LEU A 1 178 ? -3.532 6.527 6.702 1.00 97.44 178 LEU A CA 1
ATOM 1357 C C . LEU A 1 178 ? -4.579 6.806 7.777 1.00 97.44 178 LEU A C 1
ATOM 1359 O O . LEU A 1 178 ? -5.773 6.775 7.482 1.00 97.44 178 LEU A O 1
ATOM 1363 N N . SER A 1 179 ? -4.146 7.116 8.999 1.00 95.19 179 SER A N 1
ATOM 1364 C CA . SER A 1 179 ? -5.067 7.435 10.091 1.00 95.19 179 SER A CA 1
ATOM 1365 C C . SER A 1 179 ? -5.881 8.692 9.781 1.00 95.19 179 SER A C 1
ATOM 1367 O O . SER A 1 179 ? -7.101 8.693 9.937 1.00 95.19 179 SER A O 1
ATOM 1369 N N . ASN A 1 180 ? -5.228 9.731 9.253 1.00 94.12 180 ASN A N 1
ATOM 1370 C CA . ASN A 1 180 ? -5.890 10.968 8.840 1.00 94.12 180 ASN A CA 1
ATOM 1371 C C . ASN A 1 180 ? -6.753 10.788 7.582 1.00 94.12 180 ASN A C 1
ATOM 1373 O O . ASN A 1 180 ? -7.868 11.306 7.517 1.00 94.12 180 ASN A O 1
ATOM 1377 N N . TYR A 1 181 ? -6.271 10.028 6.596 1.00 94.81 181 TYR A N 1
ATOM 1378 C CA . TYR A 1 181 ? -6.986 9.771 5.347 1.00 94.81 181 TYR A CA 1
ATOM 1379 C C . TYR A 1 181 ? -8.302 9.034 5.595 1.00 94.81 181 TYR A C 1
ATOM 1381 O O . TYR A 1 181 ? -9.338 9.421 5.054 1.00 94.81 181 TYR A O 1
ATOM 1389 N N . LEU A 1 182 ? -8.258 7.986 6.424 1.00 93.06 182 LEU A N 1
ATOM 1390 C CA . LEU A 1 182 ? -9.414 7.145 6.723 1.00 93.06 182 LEU A CA 1
ATOM 1391 C C . LEU A 1 182 ? -10.406 7.841 7.663 1.00 93.06 182 LEU A C 1
ATOM 1393 O O . LEU A 1 182 ? -11.604 7.613 7.526 1.00 93.06 182 LEU A O 1
ATOM 1397 N N . LYS A 1 183 ? -9.943 8.733 8.550 1.00 90.00 183 LYS A N 1
ATOM 1398 C CA . LYS A 1 183 ? -10.813 9.579 9.387 1.00 90.00 183 LYS A CA 1
ATOM 1399 C C . LYS A 1 183 ? -11.726 10.503 8.566 1.00 90.00 183 LYS A C 1
ATOM 1401 O O . LYS A 1 183 ? -12.789 10.876 9.045 1.00 90.00 183 LYS A O 1
ATOM 1406 N N . CYS A 1 184 ? -11.308 10.922 7.372 1.00 82.75 184 CYS A N 1
ATOM 1407 C CA . CYS A 1 184 ? -12.052 11.889 6.567 1.00 82.75 184 CYS A CA 1
ATOM 1408 C C . CYS A 1 184 ? -13.357 11.289 6.011 1.00 82.75 184 CYS A C 1
ATOM 1410 O O . CYS A 1 184 ? -13.315 10.325 5.247 1.00 82.75 184 CYS A O 1
ATOM 1412 N N . ASP A 1 185 ? -14.504 11.908 6.317 1.00 73.19 185 ASP A N 1
ATOM 1413 C CA . ASP A 1 185 ? -15.837 11.433 5.905 1.00 73.19 185 ASP A CA 1
ATOM 1414 C C . ASP A 1 185 ? -15.974 11.219 4.389 1.00 73.19 185 ASP A C 1
ATOM 1416 O O . ASP A 1 185 ? -16.634 10.280 3.956 1.00 73.19 185 ASP A O 1
ATOM 1420 N N . GLN A 1 186 ? -15.288 12.025 3.569 1.00 74.69 186 GLN A N 1
ATOM 1421 C CA . GLN A 1 186 ? -15.297 11.899 2.101 1.00 74.69 186 GLN A CA 1
ATOM 1422 C C . GLN A 1 186 ? -14.652 10.601 1.581 1.00 74.69 186 GLN A C 1
ATOM 1424 O O . GLN A 1 186 ? -14.841 10.228 0.419 1.00 74.69 186 GLN A O 1
ATOM 1429 N N . ASN A 1 187 ? -13.847 9.948 2.420 1.00 71.81 187 ASN A N 1
ATOM 1430 C CA . ASN A 1 187 ? -13.127 8.716 2.110 1.00 71.81 187 ASN A CA 1
ATOM 1431 C C . ASN A 1 187 ? -13.667 7.511 2.890 1.00 71.81 187 ASN A C 1
ATOM 1433 O O . ASN A 1 187 ? -13.247 6.381 2.628 1.00 71.81 187 ASN A O 1
ATOM 1437 N N . ASN A 1 188 ? -14.554 7.743 3.861 1.00 65.75 188 ASN A N 1
ATOM 1438 C CA . ASN A 1 188 ? -14.937 6.750 4.856 1.00 65.75 188 ASN A CA 1
ATOM 1439 C C . ASN A 1 188 ? -15.747 5.590 4.244 1.00 65.75 188 ASN A C 1
ATOM 1441 O O . ASN A 1 188 ? -15.524 4.428 4.571 1.00 65.75 188 ASN A O 1
ATOM 1445 N N . ASP A 1 189 ? -16.602 5.881 3.265 1.00 69.88 189 ASP A N 1
ATOM 1446 C CA . ASP A 1 189 ? -17.513 4.915 2.641 1.00 69.88 189 ASP A CA 1
ATOM 1447 C C . ASP A 1 189 ? -16.899 4.098 1.487 1.00 69.88 189 ASP A C 1
ATOM 1449 O O . ASP A 1 189 ? -17.487 3.106 1.052 1.00 69.88 189 ASP A O 1
ATOM 1453 N N . LYS A 1 190 ? -15.720 4.482 0.975 1.00 84.94 190 LYS A N 1
ATOM 1454 C CA . LYS A 1 190 ? -15.163 3.887 -0.259 1.00 84.94 190 LYS A CA 1
ATOM 1455 C C . LYS A 1 190 ? -14.109 2.812 -0.029 1.00 84.94 190 LYS A C 1
ATOM 1457 O O . LYS A 1 190 ? -13.961 1.934 -0.875 1.00 84.94 190 LYS A O 1
ATOM 1462 N N . ILE A 1 191 ? -13.384 2.875 1.088 1.00 93.88 191 ILE A N 1
ATOM 1463 C CA . ILE A 1 191 ? -12.337 1.909 1.443 1.00 93.88 191 ILE A CA 1
ATOM 1464 C C . ILE A 1 191 ? -12.757 1.170 2.713 1.00 93.88 191 ILE A C 1
ATOM 1466 O O . ILE A 1 191 ? -12.751 1.729 3.809 1.00 93.88 191 ILE A O 1
ATOM 1470 N N . GLU A 1 192 ? -13.097 -0.108 2.554 1.00 95.06 192 GLU A N 1
ATOM 1471 C CA . GLU A 1 192 ? -13.540 -1.008 3.625 1.00 95.06 192 GLU A CA 1
ATOM 1472 C C . GLU A 1 192 ? -12.360 -1.691 4.331 1.00 95.06 192 GLU A C 1
ATOM 1474 O O . GLU A 1 192 ? -12.458 -2.076 5.500 1.00 95.06 192 GLU A O 1
ATOM 1479 N N . ARG A 1 193 ? -11.232 -1.873 3.627 1.00 97.38 193 ARG A N 1
ATOM 1480 C CA . ARG A 1 193 ? -10.027 -2.476 4.207 1.00 97.38 193 ARG A CA 1
ATOM 1481 C C . ARG A 1 193 ? -8.741 -1.951 3.581 1.00 97.38 193 ARG A C 1
ATOM 1483 O O . ARG A 1 193 ? -8.571 -2.019 2.366 1.00 97.38 193 ARG A O 1
ATOM 1490 N N . VAL A 1 194 ? -7.797 -1.563 4.435 1.00 98.56 194 VAL A N 1
ATOM 1491 C CA . VAL A 1 194 ? -6.386 -1.363 4.090 1.00 98.56 194 VAL A CA 1
ATOM 1492 C C . VAL A 1 194 ? -5.550 -2.431 4.790 1.00 98.56 194 VAL A C 1
ATOM 1494 O O . VAL A 1 194 ? -5.634 -2.594 6.008 1.00 98.56 194 VAL A O 1
ATOM 1497 N N . VAL A 1 195 ? -4.734 -3.163 4.035 1.00 98.88 195 VAL A N 1
ATOM 1498 C CA . VAL A 1 195 ? -3.779 -4.136 4.584 1.00 98.88 195 VAL A CA 1
ATOM 1499 C C . VAL A 1 195 ? -2.359 -3.642 4.337 1.00 98.88 195 VAL A C 1
ATOM 1501 O O . VAL A 1 195 ? -1.931 -3.524 3.194 1.00 98.88 195 VAL A O 1
ATOM 1504 N N . LEU A 1 196 ? -1.611 -3.375 5.401 1.00 98.88 196 LEU A N 1
ATOM 1505 C CA . LEU A 1 196 ? -0.178 -3.104 5.333 1.00 98.88 196 LEU A CA 1
ATOM 1506 C C . LEU A 1 196 ? 0.563 -4.439 5.354 1.00 98.88 196 LEU A C 1
ATOM 1508 O O . LEU A 1 196 ? 0.596 -5.130 6.375 1.00 98.88 196 LEU A O 1
ATOM 1512 N N . VAL A 1 197 ? 1.098 -4.818 4.197 1.00 98.75 197 VAL A N 1
ATOM 1513 C CA . VAL A 1 197 ? 1.790 -6.085 3.978 1.00 98.75 197 VAL A CA 1
ATOM 1514 C C . VAL A 1 197 ? 3.282 -5.887 4.153 1.00 98.75 197 VAL A C 1
ATOM 1516 O O . VAL A 1 197 ? 3.943 -5.245 3.336 1.00 98.75 197 VAL A O 1
ATOM 1519 N N . THR A 1 198 ? 3.816 -6.466 5.219 1.00 98.19 198 THR A N 1
ATOM 1520 C CA . THR A 1 198 ? 5.241 -6.412 5.522 1.00 98.19 198 THR A CA 1
ATOM 1521 C C . THR A 1 198 ? 5.933 -7.706 5.115 1.00 98.19 198 THR A C 1
ATOM 1523 O O . THR A 1 198 ? 5.325 -8.778 5.066 1.00 98.19 198 THR A O 1
ATOM 1526 N N . PHE A 1 199 ? 7.230 -7.614 4.834 1.00 93.69 199 PHE A N 1
ATOM 1527 C CA . PHE A 1 199 ? 8.076 -8.793 4.647 1.00 93.69 199 PHE A CA 1
ATOM 1528 C C . PHE A 1 199 ? 8.981 -9.013 5.861 1.00 93.69 199 PHE A C 1
ATOM 1530 O O . PHE A 1 199 ? 9.072 -10.127 6.373 1.00 93.69 199 PHE A O 1
ATOM 1537 N N . LEU A 1 200 ? 9.602 -7.941 6.361 1.00 95.69 200 LEU A N 1
ATOM 1538 C CA . LEU A 1 200 ? 10.472 -7.987 7.529 1.00 95.69 200 LEU A CA 1
ATOM 1539 C C . LEU A 1 200 ? 9.670 -7.846 8.828 1.00 95.69 200 LEU A C 1
ATOM 1541 O O . LEU A 1 200 ? 8.648 -7.155 8.892 1.00 95.69 200 LEU A O 1
ATOM 1545 N N . ASP A 1 201 ? 10.184 -8.456 9.894 1.00 97.06 201 ASP A N 1
ATOM 1546 C CA . ASP A 1 201 ? 9.629 -8.298 11.242 1.00 97.06 201 ASP A CA 1
ATOM 1547 C C . ASP A 1 201 ? 9.743 -6.875 11.764 1.00 97.06 201 ASP A C 1
ATOM 1549 O O . ASP A 1 201 ? 8.863 -6.403 12.483 1.00 97.06 201 ASP A O 1
ATOM 1553 N N . ILE A 1 202 ? 10.811 -6.175 11.387 1.00 97.25 202 ILE A N 1
ATOM 1554 C CA . ILE A 1 202 ? 11.038 -4.811 11.845 1.00 97.25 202 ILE A CA 1
ATOM 1555 C C . ILE A 1 202 ? 9.935 -3.866 11.343 1.00 97.25 202 ILE A C 1
ATOM 1557 O O . ILE A 1 202 ? 9.373 -3.120 12.139 1.00 97.25 202 ILE A O 1
ATOM 1561 N N . ASP A 1 203 ? 9.524 -3.988 10.075 1.00 98.06 203 ASP A N 1
ATOM 1562 C CA . ASP A 1 203 ? 8.400 -3.232 9.509 1.00 98.06 203 ASP A CA 1
ATOM 1563 C C . ASP A 1 203 ? 7.087 -3.555 10.231 1.00 98.06 203 ASP A C 1
ATOM 1565 O O . ASP A 1 203 ? 6.327 -2.656 10.587 1.00 98.06 203 ASP A O 1
ATOM 1569 N N . TYR A 1 204 ? 6.827 -4.847 10.472 1.00 98.44 204 TYR A N 1
ATOM 1570 C CA . TYR A 1 204 ? 5.624 -5.302 11.174 1.00 98.44 204 TYR A CA 1
ATOM 1571 C C . TYR A 1 204 ? 5.528 -4.655 12.561 1.00 98.44 204 TYR A C 1
ATOM 1573 O O . TYR A 1 204 ? 4.496 -4.092 12.934 1.00 98.44 204 TYR A O 1
ATOM 1581 N N . ASN A 1 205 ? 6.632 -4.690 13.306 1.00 98.19 205 ASN A N 1
ATOM 1582 C CA . ASN A 1 205 ? 6.713 -4.124 14.644 1.00 98.19 205 ASN A CA 1
ATOM 1583 C C . ASN A 1 205 ? 6.617 -2.594 14.633 1.00 98.19 205 ASN A C 1
ATOM 1585 O O . ASN A 1 205 ? 5.930 -2.039 15.492 1.00 98.19 205 ASN A O 1
ATOM 1589 N N . TYR A 1 206 ? 7.235 -1.912 13.664 1.00 98.56 206 TYR A N 1
ATOM 1590 C CA . TYR A 1 206 ? 7.128 -0.458 13.545 1.00 98.56 206 TYR A CA 1
ATOM 1591 C C . TYR A 1 206 ? 5.705 0.001 13.249 1.00 98.56 206 TYR A C 1
ATOM 1593 O O . TYR A 1 206 ? 5.233 0.927 13.908 1.00 98.56 206 TYR A O 1
ATOM 1601 N N . TYR A 1 207 ? 4.981 -0.666 12.347 1.00 98.56 207 TYR A N 1
ATOM 1602 C CA . TYR A 1 207 ? 3.574 -0.333 12.126 1.00 98.56 207 TYR A CA 1
ATOM 1603 C C . TYR A 1 207 ? 2.749 -0.510 13.403 1.00 98.56 207 TYR A C 1
ATOM 1605 O O . TYR A 1 207 ? 2.037 0.410 13.803 1.00 98.56 207 TYR A O 1
ATOM 1613 N N . LEU A 1 208 ? 2.874 -1.644 14.102 1.00 97.50 208 LEU A N 1
ATOM 1614 C CA . LEU A 1 208 ? 2.136 -1.851 15.354 1.00 97.50 208 LEU A CA 1
ATOM 1615 C C . LEU A 1 208 ? 2.483 -0.808 16.428 1.00 97.50 208 LEU A C 1
ATOM 1617 O O . LEU A 1 208 ? 1.578 -0.317 17.107 1.00 97.50 208 LEU A O 1
ATOM 1621 N N . LYS A 1 209 ? 3.769 -0.462 16.572 1.00 96.56 209 LYS A N 1
ATOM 1622 C CA . LYS A 1 209 ? 4.250 0.586 17.483 1.00 96.56 209 LYS A CA 1
ATOM 1623 C C . LYS A 1 209 ? 3.595 1.926 17.153 1.00 96.56 209 LYS A C 1
ATOM 1625 O O . LYS A 1 209 ? 2.957 2.513 18.024 1.00 96.56 209 LYS A O 1
ATOM 1630 N N . TYR A 1 210 ? 3.703 2.388 15.908 1.00 97.69 210 TYR A N 1
ATOM 1631 C CA . TYR A 1 210 ? 3.253 3.731 15.550 1.00 97.69 210 TYR A CA 1
ATOM 1632 C C . TYR A 1 210 ? 1.745 3.885 15.512 1.00 97.69 210 TYR A C 1
ATOM 1634 O O . TYR A 1 210 ? 1.254 4.924 15.945 1.00 97.69 210 TYR A O 1
ATOM 1642 N N . PHE A 1 211 ? 0.991 2.872 15.076 1.00 96.62 211 PHE A N 1
ATOM 1643 C CA . PHE A 1 211 ? -0.467 2.941 15.177 1.00 96.62 211 PHE A CA 1
ATOM 1644 C C . PHE A 1 211 ? -0.902 3.053 16.639 1.00 96.62 211 PHE A C 1
ATOM 1646 O O . PHE A 1 211 ? -1.739 3.888 16.972 1.00 96.62 211 PHE A O 1
ATOM 1653 N N . ARG A 1 212 ? -0.294 2.271 17.538 1.00 92.94 212 ARG A N 1
ATOM 1654 C CA . ARG A 1 212 ? -0.581 2.375 18.972 1.00 92.94 212 ARG A CA 1
ATOM 1655 C C . ARG A 1 212 ? -0.240 3.765 19.515 1.00 92.94 212 ARG A C 1
ATOM 1657 O O . ARG A 1 212 ? -1.043 4.344 20.239 1.00 92.94 212 ARG A O 1
ATOM 1664 N N . GLU A 1 213 ? 0.940 4.291 19.196 1.00 92.62 213 GLU A N 1
ATOM 1665 C CA . GLU A 1 213 ? 1.369 5.615 19.659 1.00 92.62 213 GLU A CA 1
ATOM 1666 C C . GLU A 1 213 ? 0.455 6.733 19.145 1.00 92.62 213 GLU A C 1
ATOM 1668 O O . GLU A 1 213 ? 0.022 7.557 19.948 1.00 92.62 213 GLU A O 1
ATOM 1673 N N . PHE A 1 214 ? 0.106 6.724 17.854 1.00 91.94 214 PHE A N 1
ATOM 1674 C CA . PHE A 1 214 ? -0.788 7.709 17.240 1.00 91.94 214 PHE A CA 1
ATOM 1675 C C . PHE A 1 214 ? -2.141 7.764 17.964 1.00 91.94 214 PHE A C 1
ATOM 1677 O O . PHE A 1 214 ? -2.582 8.827 18.399 1.00 91.94 214 PHE A O 1
ATOM 1684 N N . PHE A 1 215 ? -2.770 6.603 18.179 1.00 88.12 215 PHE A N 1
ATOM 1685 C CA . PHE A 1 215 ? -4.082 6.545 18.824 1.00 88.12 215 PHE A CA 1
ATOM 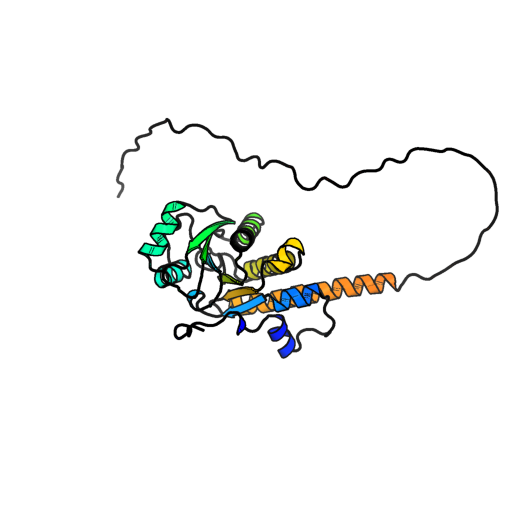1686 C C . PHE A 1 215 ? -4.042 6.794 20.342 1.00 88.12 215 PHE A C 1
ATOM 1688 O O . PHE A 1 215 ? -5.033 7.277 20.882 1.00 88.12 215 PHE A O 1
ATOM 1695 N N . ASN A 1 216 ? -2.905 6.568 21.014 1.00 83.75 216 ASN A N 1
ATOM 1696 C CA . ASN A 1 216 ? -2.715 6.908 22.433 1.00 83.75 216 ASN A CA 1
ATOM 1697 C C . ASN A 1 216 ? -2.430 8.401 22.676 1.00 83.75 216 ASN A C 1
ATOM 1699 O O . ASN A 1 216 ? -2.829 8.950 23.704 1.00 83.75 216 ASN A O 1
ATOM 1703 N N . GLN A 1 217 ? -1.690 9.067 21.784 1.00 73.88 217 GLN A N 1
ATOM 1704 C CA . GLN A 1 217 ? -1.355 10.490 21.941 1.00 73.88 217 GLN A CA 1
ATOM 1705 C C . GLN A 1 217 ? -2.595 11.379 21.792 1.00 73.88 217 GLN A C 1
ATOM 1707 O O . GLN A 1 217 ? -2.773 12.313 22.574 1.00 73.88 217 GLN A O 1
ATOM 1712 N N . GLU A 1 218 ? -3.492 11.022 20.873 1.00 59.22 218 GLU A N 1
ATOM 1713 C CA . GLU A 1 218 ? -4.769 11.712 20.664 1.00 59.22 218 GLU A CA 1
ATOM 1714 C C . GLU A 1 218 ? -5.770 11.537 21.823 1.00 59.22 218 GLU A C 1
ATOM 1716 O O . GLU A 1 218 ? -6.754 12.264 21.909 1.00 59.22 218 GLU A O 1
ATOM 1721 N N . GLU A 1 219 ? -5.590 10.557 22.715 1.00 57.66 219 GLU A N 1
ATOM 1722 C CA . GLU A 1 219 ? -6.407 10.451 23.939 1.00 57.66 219 GLU A CA 1
ATOM 1723 C C . GLU A 1 219 ? -5.945 11.444 25.008 1.00 57.66 219 GLU A C 1
ATOM 1725 O O . GLU A 1 219 ? -6.768 12.081 25.665 1.00 57.66 219 GLU A O 1
ATOM 1730 N N . LYS A 1 220 ? -4.625 11.623 25.148 1.00 56.75 220 LYS A N 1
ATOM 1731 C CA . LYS A 1 220 ? -4.028 12.542 26.129 1.00 56.75 220 LYS A CA 1
ATOM 1732 C C . LYS A 1 220 ? -4.249 14.010 25.768 1.00 56.75 220 LYS A C 1
ATOM 1734 O O . LYS A 1 220 ? -4.431 14.833 26.662 1.00 56.75 220 LYS A O 1
ATOM 1739 N N . SER A 1 221 ? -4.238 14.353 24.479 1.00 58.03 221 SER A N 1
ATOM 1740 C CA . SER A 1 221 ? -4.575 15.704 24.013 1.00 58.03 221 SER A CA 1
ATOM 1741 C C . SER A 1 221 ? -6.053 16.033 24.267 1.00 58.03 221 SER A C 1
ATOM 1743 O O . SER A 1 221 ? -6.357 17.114 24.772 1.00 58.03 221 SER A O 1
ATOM 1745 N N . ALA A 1 222 ? -6.970 15.095 24.000 1.00 55.59 222 ALA A N 1
ATOM 1746 C CA . ALA A 1 222 ? -8.401 15.258 24.261 1.00 55.59 222 ALA A CA 1
ATOM 1747 C C . ALA A 1 222 ? -8.731 15.337 25.768 1.00 55.59 222 ALA A C 1
ATOM 1749 O O . ALA A 1 222 ? -9.532 16.182 26.184 1.00 55.59 222 ALA A O 1
ATOM 1750 N N . SER A 1 223 ? -8.083 14.523 26.613 1.00 52.16 223 SER A N 1
ATOM 1751 C CA . SER A 1 223 ? -8.292 14.556 28.069 1.00 52.16 223 SER A CA 1
ATOM 1752 C C . SER A 1 223 ? -7.740 15.836 28.712 1.00 52.16 223 SER A C 1
ATOM 1754 O O . SER A 1 223 ? -8.430 16.459 29.517 1.00 52.16 223 SER A O 1
ATOM 1756 N N . ALA A 1 224 ? -6.555 16.302 28.295 1.00 54.12 224 ALA A N 1
ATOM 1757 C CA . ALA A 1 224 ? -5.944 17.533 28.808 1.00 54.12 224 ALA A CA 1
ATOM 1758 C C . ALA A 1 224 ? -6.732 18.807 28.435 1.00 54.12 224 ALA A C 1
ATOM 1760 O O . ALA A 1 224 ? -6.774 19.767 29.210 1.00 54.12 224 ALA A O 1
ATOM 1761 N N . SER A 1 225 ? -7.389 18.829 27.270 1.00 51.34 225 SER A N 1
ATOM 1762 C CA . SER A 1 225 ? -8.298 19.922 26.891 1.00 51.34 225 SER A CA 1
ATOM 1763 C C . SER A 1 225 ? -9.568 19.946 27.747 1.00 51.34 225 SER A C 1
ATOM 1765 O O . SER A 1 225 ? -10.070 21.023 28.068 1.00 51.34 225 SER A O 1
ATOM 1767 N N . THR A 1 226 ? -10.063 18.777 28.160 1.00 52.28 226 THR A N 1
ATOM 1768 C CA . THR A 1 226 ? -11.276 18.653 28.986 1.00 52.28 226 THR A CA 1
ATOM 1769 C C . THR A 1 226 ? -11.010 19.065 30.441 1.00 52.28 226 THR A C 1
ATOM 1771 O O . THR A 1 226 ? -11.824 19.761 31.045 1.00 52.28 226 THR A O 1
ATOM 1774 N N . GLU A 1 227 ? -9.830 18.748 30.983 1.00 52.31 227 GLU A N 1
ATOM 1775 C CA . GLU A 1 227 ? -9.404 19.188 32.323 1.00 52.31 227 GLU A CA 1
ATOM 1776 C C . GLU A 1 227 ? -9.180 20.709 32.414 1.00 52.31 227 GLU A C 1
ATOM 1778 O O . GLU A 1 227 ? -9.518 21.323 33.427 1.00 52.31 227 GLU A O 1
ATOM 1783 N N . LYS A 1 228 ? -8.700 21.362 31.344 1.00 46.59 228 LYS A N 1
ATOM 1784 C CA . LYS A 1 228 ? -8.554 22.832 31.307 1.00 46.59 228 LYS A CA 1
ATOM 1785 C C . LYS A 1 228 ? -9.888 23.589 31.309 1.00 46.59 228 LYS A C 1
ATOM 1787 O O . LYS A 1 228 ? -9.927 24.727 31.771 1.00 46.59 228 LYS A O 1
ATOM 1792 N N . LEU A 1 229 ? -10.973 22.977 30.834 1.00 47.75 229 LEU A N 1
ATOM 1793 C CA . LEU A 1 229 ? -12.325 23.555 30.876 1.00 47.75 229 LEU A CA 1
ATOM 1794 C C . LEU A 1 229 ? -13.025 23.343 32.230 1.00 47.75 229 LEU A C 1
ATOM 1796 O O . LEU A 1 229 ? -13.933 24.099 32.566 1.00 47.75 229 LEU A O 1
ATOM 1800 N N . ALA A 1 230 ? -12.578 22.376 33.038 1.00 43.28 230 ALA A N 1
ATOM 1801 C CA . ALA A 1 230 ? -13.125 22.095 34.369 1.00 43.28 230 ALA A CA 1
ATOM 1802 C C . ALA A 1 230 ? -12.581 23.021 35.483 1.00 43.28 230 ALA A C 1
ATOM 1804 O O . ALA A 1 230 ? -13.026 22.937 36.626 1.00 43.28 230 ALA A O 1
ATOM 1805 N N . GLY A 1 231 ? -11.629 23.908 35.165 1.00 36.84 231 GLY A N 1
ATOM 1806 C CA . GLY A 1 231 ? -10.923 24.755 36.134 1.00 36.84 231 GLY A CA 1
ATOM 1807 C C . GLY A 1 231 ? -11.364 26.221 36.218 1.00 36.84 231 GLY A C 1
ATOM 1808 O O . GLY A 1 231 ? -10.689 26.995 36.894 1.00 36.84 231 GLY A O 1
ATOM 1809 N N . TRP A 1 232 ? -12.443 26.648 35.548 1.00 26.70 232 TRP A N 1
ATOM 1810 C CA . TRP A 1 232 ? -12.892 28.046 35.628 1.00 26.70 232 TRP A CA 1
ATOM 1811 C C . TRP A 1 232 ? -13.848 28.266 36.816 1.00 26.70 232 TRP A C 1
ATOM 1813 O O . TRP A 1 232 ? -14.953 27.719 36.805 1.00 26.70 232 TRP A O 1
ATOM 1823 N N . PRO A 1 233 ? -13.505 29.081 37.837 1.00 34.59 233 PRO A N 1
ATOM 1824 C CA . PRO A 1 233 ? -14.425 29.368 38.926 1.00 34.59 233 PRO A CA 1
ATOM 1825 C C . PRO A 1 233 ? -15.504 30.352 38.464 1.00 34.59 233 PRO A C 1
ATOM 1827 O O . PRO A 1 233 ? -15.223 31.492 38.086 1.00 34.59 233 PRO A O 1
ATOM 1830 N N . SER A 1 234 ? -16.760 29.929 38.560 1.00 36.09 234 SER A N 1
ATOM 1831 C CA . SER A 1 234 ? -17.941 30.781 38.431 1.00 36.09 234 SER A CA 1
ATOM 1832 C C . SER A 1 234 ? -17.974 31.819 39.557 1.00 36.09 234 SER A C 1
ATOM 1834 O O . SER A 1 234 ? -18.472 31.549 40.647 1.00 36.09 234 SER A O 1
ATOM 1836 N N . LYS A 1 235 ? -17.477 33.033 39.306 1.00 33.12 235 LYS A N 1
ATOM 1837 C CA . LYS A 1 235 ? -17.855 34.211 40.099 1.00 33.12 235 LYS A CA 1
ATOM 1838 C C . LYS A 1 235 ? -18.801 35.074 39.282 1.00 33.12 235 LYS A C 1
ATOM 1840 O O . LYS A 1 235 ? -18.403 35.765 38.351 1.00 33.12 235 LYS A O 1
ATOM 1845 N N . GLN A 1 236 ? -20.072 34.994 39.650 1.00 34.12 236 GLN A N 1
ATOM 1846 C CA . GLN A 1 236 ? -21.127 35.886 39.201 1.00 34.12 236 GLN A CA 1
ATOM 1847 C C . GLN A 1 236 ? -21.370 36.963 40.272 1.00 34.12 236 GLN A C 1
ATOM 1849 O O . GLN A 1 236 ? -21.243 36.667 41.460 1.00 34.12 236 GLN A O 1
ATOM 1854 N N . LYS A 1 237 ? -21.846 38.132 39.807 1.00 31.53 237 LYS A N 1
ATOM 1855 C CA . LYS A 1 237 ? -22.423 39.287 40.539 1.00 31.53 237 LYS A CA 1
ATOM 1856 C C . LYS A 1 237 ? -21.377 40.275 41.092 1.00 31.53 237 LYS A C 1
ATOM 1858 O O . LYS A 1 237 ? -20.455 39.876 41.781 1.00 31.53 237 LYS A O 1
ATOM 1863 N N . ASN A 1 238 ? -21.421 41.578 40.810 1.00 28.50 238 ASN A N 1
ATOM 1864 C CA . ASN A 1 238 ? -22.538 42.515 40.647 1.00 28.50 238 ASN A CA 1
ATOM 1865 C C . ASN A 1 238 ? -22.036 43.768 39.904 1.00 28.50 238 ASN A C 1
ATOM 1867 O O . ASN A 1 238 ? -20.896 44.139 40.136 1.00 28.50 238 ASN A O 1
ATOM 1871 N N . TYR A 1 239 ? -22.882 44.416 39.096 1.00 28.30 239 TYR A N 1
ATOM 1872 C CA . TYR A 1 239 ? -23.143 45.872 39.087 1.00 28.30 239 TYR A CA 1
ATOM 1873 C C . TYR A 1 239 ? -24.277 46.163 38.079 1.00 28.30 239 TYR A C 1
ATOM 1875 O O . TYR A 1 239 ? -24.146 45.906 36.886 1.00 28.30 239 TYR A O 1
ATOM 1883 N N . MET A 1 240 ? -25.418 46.640 38.591 1.00 29.62 240 MET A N 1
ATOM 1884 C CA . MET A 1 240 ? -26.484 47.317 37.834 1.00 29.62 240 MET A CA 1
ATOM 1885 C C . MET A 1 240 ? -26.252 48.836 37.882 1.00 29.62 240 MET A C 1
ATOM 1887 O O . MET A 1 240 ? -25.611 49.296 38.824 1.00 29.62 240 MET A O 1
ATOM 1891 N N . HIS A 1 241 ? -26.929 49.549 36.964 1.00 31.89 241 HIS A N 1
ATOM 1892 C CA . HIS A 1 241 ? -27.057 51.011 36.757 1.00 31.89 241 HIS A CA 1
ATOM 1893 C C . HIS A 1 241 ? -26.009 51.606 35.800 1.00 31.89 241 HIS A C 1
ATOM 1895 O O . HIS A 1 241 ? -24.828 51.340 35.959 1.00 31.89 241 HIS A O 1
ATOM 1901 N N . SER A 1 242 ? -26.318 52.421 34.786 1.00 27.47 242 SER A N 1
ATOM 1902 C CA . SER A 1 242 ? -27.552 53.008 34.230 1.00 27.47 242 SER A CA 1
ATOM 1903 C C . SER A 1 242 ? -27.185 53.674 32.891 1.00 27.47 242 SER A C 1
ATOM 1905 O O . SER A 1 242 ? -26.025 54.034 32.713 1.00 27.47 242 SER A O 1
ATOM 1907 N N . GLY A 1 243 ? -28.174 53.962 32.038 1.00 26.44 243 GLY A N 1
ATOM 1908 C CA . GLY A 1 243 ? -28.161 55.1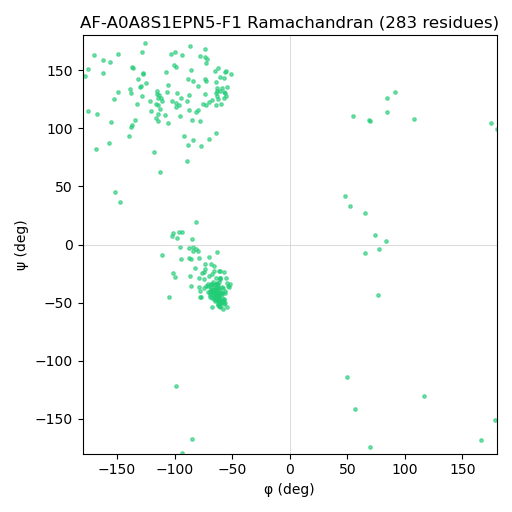88 31.223 1.00 26.44 243 GLY A CA 1
ATOM 1909 C C . GLY A 1 243 ? -27.891 55.052 29.720 1.00 26.44 243 GLY A C 1
ATOM 1910 O O . GLY A 1 243 ? -26.760 54.856 29.299 1.00 26.44 243 GLY A O 1
ATOM 1911 N N . ASP A 1 244 ? -28.974 55.256 28.967 1.00 28.42 244 ASP A N 1
ATOM 1912 C CA . ASP A 1 244 ? -29.109 56.096 27.766 1.00 28.42 244 ASP A CA 1
ATOM 1913 C C . ASP A 1 244 ? -28.435 55.730 26.424 1.00 28.42 244 ASP A C 1
ATOM 1915 O O . ASP A 1 244 ? -27.249 55.921 26.189 1.00 28.42 244 ASP A O 1
ATOM 1919 N N . GLY A 1 245 ? -29.304 55.288 25.501 1.00 27.33 245 GLY A N 1
ATOM 1920 C CA . GLY A 1 245 ? -29.568 55.898 24.187 1.00 27.33 245 GLY A CA 1
ATOM 1921 C C . GLY A 1 245 ? -28.414 56.155 23.210 1.00 27.33 245 GLY A C 1
ATOM 1922 O O . GLY A 1 245 ? -27.695 57.135 23.342 1.00 27.33 245 GLY A O 1
ATOM 1923 N N . ASN A 1 246 ? -28.371 55.407 22.100 1.00 27.70 246 ASN A N 1
ATOM 1924 C CA . ASN A 1 246 ? -28.852 55.925 20.808 1.00 27.70 246 ASN A CA 1
ATOM 1925 C C . ASN A 1 246 ? -28.815 54.875 19.687 1.00 27.70 246 ASN A C 1
ATOM 1927 O O . ASN A 1 246 ? -27.999 53.957 19.665 1.00 27.70 246 ASN A O 1
ATOM 1931 N N . GLU A 1 247 ? -29.741 55.060 18.752 1.00 29.75 247 GLU A N 1
ATOM 1932 C CA . GLU A 1 247 ? -29.956 54.294 17.530 1.00 29.75 247 GLU A CA 1
ATOM 1933 C C . GLU A 1 247 ? -28.757 54.313 16.569 1.00 29.75 247 GLU A C 1
ATOM 1935 O O . GLU A 1 247 ? -28.136 55.348 16.344 1.00 29.75 247 GLU A O 1
ATOM 1940 N N . THR A 1 248 ? -28.517 53.189 15.885 1.00 29.34 248 THR A N 1
ATOM 1941 C CA . THR A 1 248 ? -28.459 53.156 14.408 1.00 29.34 248 THR A CA 1
ATOM 1942 C C . THR A 1 248 ? -28.474 51.712 13.886 1.00 29.34 248 THR A C 1
ATOM 1944 O O . THR A 1 248 ? -27.530 50.940 14.035 1.00 29.34 248 THR A O 1
ATOM 1947 N N . GLN A 1 249 ? -29.575 51.353 13.218 1.00 29.20 249 GLN A N 1
ATOM 1948 C CA . GLN A 1 249 ? -29.595 50.392 12.106 1.00 29.20 249 GLN A CA 1
ATOM 1949 C C . GLN A 1 249 ? -28.613 50.908 11.026 1.00 29.20 249 GLN A C 1
ATOM 1951 O O . GLN A 1 249 ? -28.471 52.108 10.855 1.00 29.20 249 GLN A O 1
ATOM 1956 N N . THR A 1 250 ? -27.896 50.156 10.194 1.00 27.66 250 THR A N 1
ATOM 1957 C CA . THR A 1 250 ? -28.141 48.871 9.535 1.00 27.66 250 THR A CA 1
ATOM 1958 C C . THR A 1 250 ? -26.866 48.545 8.742 1.00 27.66 250 THR A C 1
ATOM 1960 O O . THR A 1 250 ? -26.303 49.451 8.132 1.00 27.66 250 THR A O 1
ATOM 1963 N N . LYS A 1 251 ? -26.481 47.267 8.633 1.00 29.19 251 LYS A N 1
ATOM 1964 C CA . LYS A 1 251 ? -26.254 46.564 7.347 1.00 29.19 251 LYS A CA 1
ATOM 1965 C C . LYS A 1 251 ? -25.708 45.158 7.602 1.00 29.19 251 LYS A C 1
ATOM 1967 O O . LYS A 1 251 ? -24.535 44.952 7.890 1.00 29.19 251 LYS A O 1
ATOM 1972 N N . LYS A 1 252 ? -26.598 44.177 7.435 1.00 33.31 252 LYS A N 1
ATOM 1973 C CA . LYS A 1 252 ? -26.255 42.769 7.226 1.00 33.31 252 LYS A CA 1
ATOM 1974 C C . LYS A 1 252 ? -25.468 42.648 5.917 1.00 33.31 252 LYS A C 1
ATOM 1976 O O . LYS A 1 252 ? -25.987 43.019 4.867 1.00 33.31 252 LYS A O 1
ATOM 1981 N N . LYS A 1 253 ? -24.275 42.055 5.961 1.00 27.72 253 LYS A N 1
ATOM 1982 C CA . LYS A 1 253 ? -23.710 41.337 4.814 1.00 27.72 253 LYS A CA 1
ATOM 1983 C C . LYS A 1 253 ? -23.599 39.863 5.178 1.00 27.72 253 LYS A C 1
ATOM 1985 O O . LYS A 1 253 ? -22.783 39.458 5.996 1.00 27.72 253 LYS A O 1
ATOM 1990 N N . LYS A 1 254 ? -24.506 39.103 4.570 1.00 30.33 254 LYS A N 1
ATOM 1991 C CA . LYS A 1 254 ? -24.418 37.665 4.334 1.00 30.33 254 LYS A CA 1
ATOM 1992 C C . LYS A 1 254 ? -23.130 37.437 3.531 1.00 30.33 254 LYS A C 1
ATOM 1994 O O . LYS A 1 254 ? -22.943 38.116 2.523 1.00 30.33 254 LYS A O 1
ATOM 1999 N N . VAL A 1 255 ? -22.245 36.559 3.989 1.00 29.12 255 VAL A N 1
ATOM 2000 C CA . VAL A 1 255 ? -21.149 36.047 3.160 1.00 29.12 255 VAL A CA 1
ATOM 2001 C C . VAL A 1 255 ? -21.414 34.566 2.983 1.00 29.12 255 VAL A C 1
ATOM 2003 O O . VAL A 1 255 ? -21.413 33.802 3.950 1.00 29.12 255 VAL A O 1
ATOM 2006 N N . ASP A 1 256 ? -21.727 34.218 1.743 1.00 27.73 256 ASP A N 1
ATOM 2007 C CA . ASP A 1 256 ? -21.917 32.861 1.267 1.00 27.73 256 ASP A CA 1
ATOM 2008 C C . ASP A 1 256 ? -20.595 32.086 1.393 1.00 27.73 256 ASP A C 1
ATOM 2010 O O . ASP A 1 256 ? -19.522 32.574 1.035 1.00 27.73 256 ASP A O 1
ATOM 2014 N N . ARG A 1 257 ? -20.665 30.877 1.961 1.00 32.09 257 ARG A N 1
ATOM 2015 C CA . ARG A 1 257 ? -19.547 29.928 2.026 1.00 32.09 257 ARG A CA 1
ATOM 2016 C C . ARG A 1 257 ? -19.555 29.069 0.764 1.00 32.09 257 ARG A C 1
ATOM 2018 O O . ARG A 1 257 ? -20.061 27.955 0.785 1.00 32.09 257 ARG A O 1
ATOM 2025 N N . GLU A 1 258 ? -18.937 29.574 -0.292 1.00 34.31 258 GLU A N 1
ATOM 2026 C CA . GLU A 1 258 ? -18.452 28.778 -1.422 1.00 34.31 258 GLU A CA 1
ATOM 2027 C C . GLU A 1 258 ? -17.084 29.318 -1.845 1.00 34.31 258 GLU A C 1
ATOM 2029 O O . GLU A 1 258 ? -16.990 30.263 -2.618 1.00 34.31 258 GLU A O 1
ATOM 2034 N N . SER A 1 259 ? -16.006 28.739 -1.312 1.00 27.66 259 SER A N 1
ATOM 2035 C CA . SER A 1 259 ? -14.663 28.873 -1.894 1.00 27.66 259 SER A CA 1
ATOM 2036 C C . SER A 1 259 ? -13.701 27.879 -1.242 1.00 27.66 259 SER A C 1
ATOM 2038 O O . SER A 1 259 ? -12.969 28.224 -0.318 1.00 27.66 259 SER A O 1
ATOM 2040 N N . TYR A 1 260 ? -13.711 26.626 -1.694 1.00 26.67 260 TYR A N 1
ATOM 2041 C CA . TYR A 1 260 ? -12.587 25.706 -1.464 1.00 26.67 260 TYR A CA 1
ATOM 2042 C C . TYR A 1 260 ? -12.417 24.715 -2.622 1.00 26.67 260 TYR A C 1
ATOM 2044 O O . TYR A 1 260 ? -12.100 23.561 -2.402 1.00 26.67 260 TYR A O 1
ATOM 2052 N N . TYR A 1 261 ? -12.645 25.151 -3.862 1.00 32.44 261 TYR A N 1
ATOM 2053 C CA . TYR A 1 261 ? -12.206 24.445 -5.071 1.00 32.44 261 TYR A CA 1
ATOM 2054 C C . TYR A 1 261 ? -12.107 25.453 -6.217 1.00 32.44 261 TYR A C 1
ATOM 2056 O O . TYR A 1 261 ? -13.073 25.678 -6.931 1.00 32.44 261 TYR A O 1
ATOM 2064 N N . SER A 1 262 ? -10.954 26.108 -6.345 1.00 31.72 262 SER A N 1
ATOM 2065 C CA . SER A 1 262 ? -10.442 26.648 -7.612 1.00 31.72 262 SER A CA 1
ATOM 2066 C C . SER A 1 262 ? -9.101 27.329 -7.352 1.00 31.72 262 SER A C 1
ATOM 2068 O O . SER A 1 262 ? -9.054 28.480 -6.929 1.00 31.72 262 SER A O 1
ATOM 2070 N N . SER A 1 263 ? -8.009 26.632 -7.638 1.00 32.16 263 SER A N 1
ATOM 2071 C CA . SER A 1 263 ? -6.805 27.292 -8.137 1.00 32.16 263 SER A CA 1
ATOM 2072 C C . SER A 1 263 ? -6.019 26.298 -8.975 1.00 32.16 263 SER A C 1
ATOM 2074 O O . SER A 1 263 ? -5.733 25.178 -8.554 1.00 32.16 263 SER A O 1
ATOM 2076 N N . GLU A 1 264 ? -5.760 26.738 -10.192 1.00 32.22 264 GLU A N 1
ATOM 2077 C CA . GLU A 1 264 ? -5.171 26.035 -11.313 1.00 32.22 264 GLU A CA 1
ATOM 2078 C C . GLU A 1 264 ? -3.786 25.464 -10.984 1.00 32.22 264 GLU A C 1
ATOM 2080 O O . GLU A 1 264 ? -2.983 26.055 -10.265 1.00 32.22 264 GLU A O 1
ATOM 2085 N N . ASN A 1 265 ? -3.521 24.281 -11.531 1.00 32.69 265 ASN A N 1
ATOM 2086 C CA . ASN A 1 265 ? -2.241 23.592 -11.465 1.00 32.69 265 ASN A CA 1
ATOM 2087 C C . ASN A 1 265 ? -1.290 24.208 -12.518 1.00 32.69 265 ASN A C 1
ATOM 2089 O O . ASN A 1 265 ? -1.578 24.075 -13.708 1.00 32.69 265 ASN A O 1
ATOM 2093 N N . PRO A 1 266 ? -0.169 24.857 -12.149 1.00 29.95 266 PRO A N 1
ATOM 2094 C CA . PRO A 1 266 ? 0.641 25.649 -13.084 1.00 29.95 266 PRO A CA 1
ATOM 2095 C C . PRO A 1 266 ? 1.614 24.833 -13.959 1.00 29.95 266 PRO A C 1
ATOM 2097 O O . PRO A 1 266 ? 2.537 25.395 -14.541 1.00 29.95 266 PRO A O 1
ATOM 2100 N N . TYR A 1 267 ? 1.415 23.522 -14.115 1.00 30.95 267 TYR A N 1
ATOM 2101 C CA . TYR A 1 267 ? 2.233 22.679 -14.996 1.00 30.95 267 TYR A CA 1
ATOM 2102 C C . TYR A 1 267 ? 1.433 22.160 -16.192 1.00 30.95 267 TYR A C 1
ATOM 2104 O O . TYR A 1 267 ? 1.261 20.959 -16.382 1.00 30.95 267 TYR A O 1
ATOM 2112 N N . MET A 1 268 ? 0.963 23.086 -17.024 1.00 32.19 268 MET A N 1
ATOM 2113 C CA . MET A 1 268 ? 0.703 22.825 -18.439 1.00 32.19 268 MET A CA 1
ATOM 2114 C C . MET A 1 268 ? 1.201 24.017 -19.256 1.00 32.1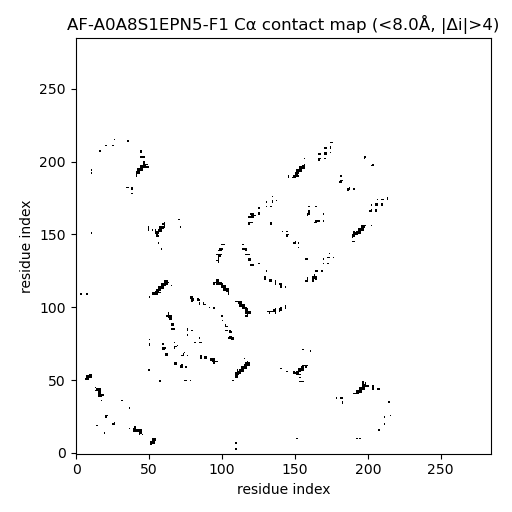9 268 MET A C 1
ATOM 2116 O O . MET A 1 268 ? 0.522 25.030 -19.378 1.00 32.19 268 MET A O 1
ATOM 2120 N N . SER A 1 269 ? 2.377 23.879 -19.864 1.00 32.56 269 SER A N 1
ATOM 2121 C CA . SER A 1 269 ? 2.642 24.532 -21.142 1.00 32.56 269 SER A CA 1
ATOM 2122 C C . SER A 1 269 ? 3.272 23.520 -22.094 1.00 32.56 269 SER A C 1
ATOM 2124 O O . SER A 1 269 ? 4.276 22.867 -21.818 1.00 32.56 269 SER A O 1
ATOM 2126 N N . SER A 1 270 ? 2.569 23.329 -23.201 1.00 31.91 270 SER A N 1
ATOM 2127 C CA . SER A 1 270 ? 2.968 22.564 -24.368 1.00 31.91 270 SER A CA 1
ATOM 2128 C C . SER A 1 270 ? 4.0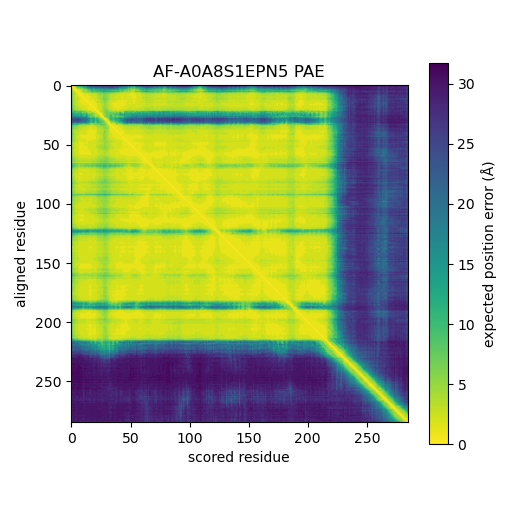23 23.317 -25.175 1.00 31.91 270 SER A C 1
ATOM 2130 O O . SER A 1 270 ? 3.850 24.513 -25.418 1.00 31.91 270 SER A O 1
ATOM 2132 N N . SER A 1 271 ? 4.998 22.603 -25.736 1.00 30.83 271 SER A N 1
ATOM 2133 C CA . SER A 1 271 ? 5.613 22.995 -27.009 1.00 30.83 271 SER A CA 1
ATOM 2134 C C . SER A 1 271 ? 6.225 21.800 -27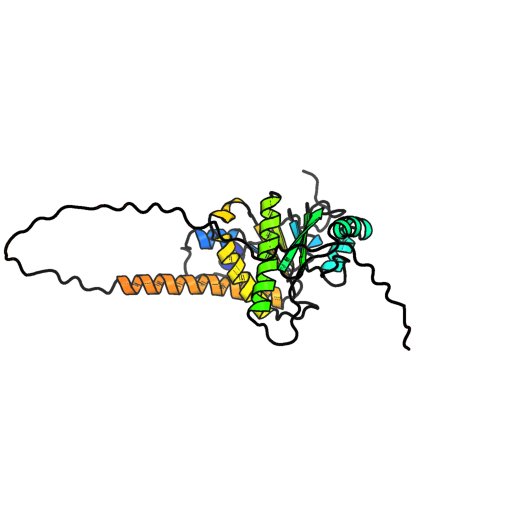.763 1.00 30.83 271 SER A C 1
ATOM 2136 O O . SER A 1 271 ? 7.278 21.281 -27.418 1.00 30.83 271 SER A O 1
ATOM 2138 N N . ASP A 1 272 ? 5.501 21.413 -28.821 1.00 32.88 272 ASP A N 1
ATOM 2139 C CA . ASP A 1 272 ? 5.981 21.072 -30.175 1.00 32.88 272 ASP A CA 1
ATOM 2140 C C . ASP A 1 272 ? 6.827 19.789 -30.425 1.00 32.88 272 ASP A C 1
ATOM 2142 O O . ASP A 1 272 ? 8.032 19.755 -30.159 1.00 32.88 272 ASP A O 1
ATOM 2146 N N . PRO A 1 273 ? 6.248 18.745 -31.064 1.00 34.72 273 PRO A N 1
ATOM 2147 C CA . PRO A 1 273 ? 6.970 17.581 -31.567 1.00 34.72 273 PRO A CA 1
ATOM 2148 C C . PRO A 1 273 ? 7.461 17.815 -33.007 1.00 34.72 273 PRO A C 1
ATOM 2150 O O . PRO A 1 273 ? 6.956 17.215 -33.955 1.00 34.72 273 PRO A O 1
ATOM 2153 N N . SER A 1 274 ? 8.465 18.674 -33.203 1.00 31.39 274 SER A N 1
ATOM 2154 C CA . SER A 1 274 ? 9.070 18.851 -34.534 1.00 31.39 274 SER A CA 1
ATOM 2155 C C . SER A 1 274 ? 10.542 19.289 -34.530 1.00 31.39 274 SER A C 1
ATOM 2157 O O . SER A 1 274 ? 10.957 20.117 -35.334 1.00 31.39 274 SER A O 1
ATOM 2159 N N . LYS A 1 275 ? 11.406 18.685 -33.699 1.00 32.66 275 LYS A N 1
ATOM 2160 C CA . LYS A 1 275 ? 12.869 18.771 -33.908 1.00 32.66 275 LYS A CA 1
ATOM 2161 C C . LYS A 1 275 ? 13.555 17.417 -33.756 1.00 32.66 275 LYS A C 1
ATOM 2163 O O . LYS A 1 275 ? 13.718 16.886 -32.664 1.00 32.66 275 LYS A O 1
ATOM 2168 N N . LYS A 1 276 ? 13.972 16.878 -34.906 1.00 34.81 276 LYS A N 1
ATOM 2169 C CA . LYS A 1 276 ? 14.942 15.787 -35.046 1.00 34.81 276 LYS A CA 1
ATOM 2170 C C . LYS A 1 276 ? 16.261 16.185 -34.375 1.00 34.81 276 LYS A C 1
ATOM 2172 O O . LYS A 1 276 ? 16.805 17.237 -34.696 1.00 34.81 276 LYS A O 1
ATOM 2177 N N . ALA A 1 277 ? 16.813 15.302 -33.550 1.00 30.88 277 ALA A N 1
ATOM 2178 C CA . ALA A 1 277 ? 18.232 15.303 -33.218 1.00 30.88 277 ALA A CA 1
ATOM 2179 C C . ALA A 1 277 ? 18.740 13.857 -33.233 1.00 30.88 277 ALA A C 1
ATOM 2181 O O . ALA A 1 277 ? 18.476 13.061 -32.337 1.00 30.88 277 ALA A O 1
ATOM 2182 N N . THR A 1 278 ? 19.432 13.521 -34.316 1.00 33.78 278 THR A N 1
ATOM 2183 C CA . THR A 1 278 ? 20.242 12.317 -34.471 1.00 33.78 278 THR A CA 1
ATOM 2184 C C . THR A 1 278 ? 21.389 12.383 -33.462 1.00 33.78 278 THR A C 1
ATOM 2186 O O . THR A 1 278 ? 22.199 13.305 -33.540 1.00 33.78 278 THR A O 1
ATOM 2189 N N . VAL A 1 279 ? 21.493 11.424 -32.540 1.00 31.47 279 VAL A N 1
ATOM 2190 C CA . VAL A 1 279 ? 22.694 11.260 -31.707 1.00 31.47 279 VAL A CA 1
ATOM 2191 C C . VAL A 1 279 ? 23.350 9.935 -32.065 1.00 31.47 279 VAL A C 1
ATOM 2193 O O . VAL A 1 279 ? 22.735 8.872 -32.008 1.00 31.47 279 VAL A O 1
ATOM 2196 N N . ARG A 1 280 ? 24.598 10.062 -32.519 1.00 29.52 280 ARG A N 1
ATOM 2197 C CA . ARG A 1 280 ? 25.513 8.988 -32.891 1.00 29.52 280 ARG A CA 1
ATOM 2198 C C . ARG A 1 280 ? 25.853 8.135 -31.670 1.00 29.52 280 ARG A C 1
ATOM 2200 O O . ARG A 1 280 ? 26.108 8.668 -30.593 1.00 29.52 280 ARG A O 1
ATOM 2207 N N . LEU A 1 281 ? 25.905 6.826 -31.894 1.00 31.67 281 LEU A N 1
ATOM 2208 C CA . LEU A 1 281 ? 26.598 5.867 -31.044 1.00 31.67 281 LEU A CA 1
ATOM 2209 C C . LEU A 1 281 ? 28.078 6.253 -30.991 1.00 31.67 281 LEU A C 1
ATOM 2211 O O . LEU A 1 281 ? 28.720 6.296 -32.037 1.00 31.67 281 LEU A O 1
ATOM 2215 N N . ASN A 1 282 ? 28.592 6.511 -29.792 1.00 29.53 282 ASN A N 1
ATOM 2216 C CA . ASN A 1 282 ? 30.013 6.398 -29.507 1.00 29.53 282 ASN A CA 1
ATOM 2217 C C . ASN A 1 282 ? 30.177 5.373 -28.386 1.00 29.53 282 ASN A C 1
ATOM 2219 O O . ASN A 1 282 ? 29.698 5.563 -27.267 1.00 29.53 282 ASN A O 1
ATOM 2223 N N . GLU A 1 283 ? 30.821 4.279 -28.769 1.00 37.66 283 GLU A N 1
ATOM 2224 C CA . GLU A 1 283 ? 31.504 3.303 -27.930 1.00 37.66 283 GLU A CA 1
ATOM 2225 C C . GLU A 1 283 ? 32.471 3.999 -26.974 1.00 37.66 283 GLU A C 1
ATOM 2227 O O . GLU A 1 283 ? 33.079 4.989 -27.368 1.00 37.66 283 GLU A O 1
ATOM 2232 N N . TYR A 1 284 ? 32.652 3.450 -25.772 1.00 27.70 284 TYR A N 1
ATOM 2233 C CA . TYR A 1 284 ? 33.870 3.571 -24.961 1.00 27.70 284 TYR A CA 1
ATOM 2234 C C . TYR A 1 284 ? 33.867 2.463 -23.880 1.00 27.70 284 TYR A C 1
ATOM 2236 O O . TYR A 1 284 ? 32.805 1.903 -23.606 1.00 27.70 284 TYR A O 1
ATOM 2244 N N . PRO A 1 285 ? 35.043 2.115 -23.332 1.00 43.19 285 PRO A N 1
ATOM 2245 C CA . PRO A 1 285 ? 35.714 0.817 -23.468 1.00 43.19 285 PRO A CA 1
ATOM 2246 C C . PRO A 1 285 ? 35.368 -0.225 -22.397 1.00 43.19 285 PRO A C 1
ATOM 2248 O O . PRO A 1 285 ? 34.852 0.156 -21.322 1.00 43.19 285 PRO A O 1
#

Secondary structure (DSSP, 8-state):
-PPPPTT-EEGGGSPPHHHHHHHTT-SS-S---HHHHHHHHHEEEEES-GGGEEEEEEEEEE-TT----SHHHHHHHHHH-HHHHHHHHHHH----BT-EEEEE-TT-TTEEEEEEEEPPP-SSS--HHHHHHHHHHHHHHHHHHHHTT--EEEEE-TTSSTT---HHHHHHHHHHHHHHHHHSHHHHTT-SEEEEEESSHHHHHHHHHHHHHHHHHHHHHHHHHHHHHTT----------------------------SS----S------S------------

Mean predicted aligned error: 12.65 Å

Nearest PDB structures (foldseek):
  4iqy-assembly2_B  TM=9.165E-01  e=2.875E-24  Homo sapiens
  6y4y-assembly1_A  TM=9.494E-01  e=4.161E-23  Escherichia coli K-12
  7ny6-assembly1_A  TM=9.033E-01  e=1.927E-14  Capsaspora owczarzaki ATCC 30864
  3vfq-assembly1_A  TM=9.238E-01  e=1.953E-13  Homo sapiens
  4d86-assembly1_A  TM=9.288E-01  e=3.982E-13  Homo sapiens